Protein AF-A0A9E5UJN0-F1 (afdb_monomer_lite)

Structure (mmCIF, N/CA/C/O backbone):
data_AF-A0A9E5UJN0-F1
#
_entry.id   AF-A0A9E5UJN0-F1
#
loop_
_atom_site.group_PDB
_atom_site.id
_atom_site.type_symbol
_atom_site.label_atom_id
_atom_site.label_alt_id
_atom_site.label_comp_id
_atom_site.label_asym_id
_atom_site.label_entity_id
_atom_site.label_seq_id
_atom_site.pdbx_PDB_ins_code
_atom_site.Cartn_x
_atom_site.Cartn_y
_atom_site.Cartn_z
_atom_site.occupancy
_atom_site.B_iso_or_equiv
_atom_site.auth_seq_id
_atom_site.auth_comp_id
_atom_site.auth_asym_id
_atom_site.auth_atom_id
_atom_site.pdbx_PDB_model_num
ATOM 1 N N . MET A 1 1 ? -47.426 57.100 6.116 1.00 39.31 1 MET A N 1
ATOM 2 C CA . MET A 1 1 ? -45.948 57.155 6.081 1.00 39.31 1 MET A CA 1
ATOM 3 C C . MET A 1 1 ? -45.470 55.994 6.942 1.00 39.31 1 MET A C 1
ATOM 5 O O . MET A 1 1 ? -45.825 55.990 8.108 1.00 39.31 1 MET A O 1
ATOM 9 N N . ALA A 1 2 ? -45.177 54.838 6.329 1.00 43.25 2 ALA A N 1
ATOM 10 C CA . ALA A 1 2 ? -43.815 54.337 6.038 1.00 43.25 2 ALA A CA 1
ATOM 11 C C . ALA A 1 2 ? -43.021 54.153 7.354 1.00 43.25 2 ALA A C 1
ATOM 13 O O . ALA A 1 2 ? -42.910 55.109 8.101 1.00 43.25 2 ALA A O 1
ATOM 14 N N . GLU A 1 3 ? -42.532 52.982 7.765 1.00 42.25 3 GLU A N 1
ATOM 15 C CA . GLU A 1 3 ? -41.842 51.914 7.033 1.00 42.25 3 GLU A CA 1
ATOM 16 C C . GLU A 1 3 ? -42.042 50.555 7.748 1.00 42.25 3 GLU A C 1
ATOM 18 O O . GLU A 1 3 ? -41.995 50.486 8.974 1.00 42.25 3 GLU A O 1
ATOM 23 N N . GLN A 1 4 ? -42.235 49.458 7.003 1.00 45.53 4 GLN A N 1
ATOM 24 C CA . GLN A 1 4 ? -42.100 48.095 7.537 1.00 45.53 4 GLN A CA 1
ATOM 25 C C . GLN A 1 4 ? -40.711 47.557 7.179 1.00 45.53 4 GLN A C 1
ATOM 27 O O . GLN A 1 4 ? -40.374 47.378 6.010 1.00 45.53 4 GLN A O 1
ATOM 32 N N . MET A 1 5 ? -39.909 47.313 8.213 1.00 44.78 5 MET A N 1
ATOM 33 C CA . MET A 1 5 ? -38.551 46.785 8.140 1.00 44.78 5 MET A CA 1
ATOM 34 C C . MET A 1 5 ? -38.595 45.282 7.810 1.00 44.78 5 MET A C 1
ATOM 36 O O . MET A 1 5 ? -38.909 44.453 8.663 1.00 44.78 5 MET A O 1
ATOM 40 N N . ILE A 1 6 ? -38.310 44.915 6.558 1.00 47.06 6 ILE A N 1
ATOM 41 C CA . ILE A 1 6 ? -38.208 43.513 6.124 1.00 47.06 6 ILE A CA 1
ATOM 42 C C . ILE A 1 6 ? -36.861 42.951 6.597 1.00 47.06 6 ILE A C 1
ATOM 44 O O . ILE A 1 6 ? -35.816 43.222 6.007 1.00 47.06 6 ILE A O 1
ATOM 48 N N . ILE A 1 7 ? -36.884 42.133 7.649 1.00 45.53 7 ILE A N 1
ATOM 49 C CA . ILE A 1 7 ? -35.738 41.321 8.075 1.00 45.53 7 ILE A CA 1
ATOM 50 C C . ILE A 1 7 ? -35.594 40.158 7.085 1.00 45.53 7 ILE A C 1
ATOM 52 O O . ILE A 1 7 ? -36.372 39.205 7.099 1.00 45.53 7 ILE A O 1
ATOM 56 N N . ARG A 1 8 ? -34.594 40.228 6.201 1.00 47.62 8 ARG A N 1
ATOM 57 C CA . ARG A 1 8 ? -34.188 39.100 5.351 1.00 47.62 8 ARG A CA 1
ATOM 58 C C . ARG A 1 8 ? -33.277 38.171 6.151 1.00 47.62 8 ARG A C 1
ATOM 60 O O . ARG A 1 8 ? -32.081 38.420 6.266 1.00 47.62 8 ARG A O 1
ATOM 67 N N . ILE A 1 9 ? -33.838 37.093 6.693 1.00 49.38 9 ILE A N 1
ATOM 68 C CA . ILE A 1 9 ? -33.056 35.987 7.256 1.00 49.38 9 ILE A CA 1
ATOM 69 C C . ILE A 1 9 ? -32.464 35.195 6.083 1.00 49.38 9 ILE A C 1
ATOM 71 O O . ILE A 1 9 ? -33.159 34.421 5.427 1.00 49.38 9 ILE A O 1
ATOM 75 N N . PHE A 1 10 ? -31.179 35.402 5.799 1.00 49.22 10 PHE A N 1
ATOM 76 C CA . PHE A 1 10 ? -30.410 34.504 4.942 1.00 49.22 10 PHE A CA 1
ATOM 77 C C . PHE A 1 10 ? -30.091 33.233 5.738 1.00 49.22 10 PHE A C 1
ATOM 79 O O . PHE A 1 10 ? -29.197 33.225 6.581 1.00 49.22 10 PHE A O 1
ATOM 86 N N . PHE A 1 11 ? -30.817 32.148 5.470 1.00 49.88 11 PHE A N 1
ATOM 87 C CA . PHE A 1 11 ? -30.393 30.812 5.882 1.00 49.88 11 PHE A CA 1
ATOM 88 C C . PHE A 1 11 ? -29.188 30.399 5.028 1.00 49.88 11 PHE A C 1
ATOM 90 O O . PHE A 1 11 ? -29.333 29.869 3.928 1.00 49.88 11 PHE A O 1
ATOM 97 N N . LEU A 1 12 ? -27.981 30.661 5.532 1.00 47.50 12 LEU A N 1
ATOM 98 C CA . LEU A 1 12 ? -26.760 30.015 5.058 1.00 47.50 12 LEU A CA 1
ATOM 99 C C . LEU A 1 12 ? -26.844 28.531 5.433 1.00 47.50 12 LEU A C 1
ATOM 101 O O . LEU A 1 12 ? -26.499 28.128 6.542 1.00 47.50 12 LEU A O 1
ATOM 105 N N . PHE A 1 13 ? -27.343 27.718 4.504 1.00 47.69 13 PHE A N 1
ATOM 106 C CA . PHE A 1 13 ? -27.227 26.267 4.576 1.00 47.69 13 PHE A CA 1
ATOM 107 C C . PHE A 1 13 ? -25.749 25.914 4.370 1.00 47.69 13 PHE A C 1
ATOM 109 O O . PHE A 1 13 ? -25.268 25.764 3.248 1.00 47.69 13 PHE A O 1
ATOM 116 N N . LEU A 1 14 ? -24.999 25.840 5.469 1.00 50.44 14 LEU A N 1
ATOM 117 C CA . LEU A 1 14 ? -23.666 25.252 5.486 1.00 50.44 14 LEU A CA 1
ATOM 118 C C . LEU A 1 14 ? -23.849 23.749 5.256 1.00 50.44 14 LEU A C 1
ATOM 120 O O . LEU A 1 14 ? -24.075 22.978 6.187 1.00 50.44 14 LEU A O 1
ATOM 124 N N . ILE A 1 15 ? -23.810 23.332 3.990 1.00 54.50 15 ILE A N 1
ATOM 125 C CA . ILE A 1 15 ? -23.658 21.922 3.646 1.00 54.50 15 ILE A CA 1
ATOM 126 C C . ILE A 1 15 ? -22.258 21.545 4.128 1.00 54.50 15 ILE A C 1
ATOM 128 O O . ILE A 1 15 ? -21.261 21.821 3.463 1.00 54.50 15 ILE A O 1
ATOM 132 N N . ALA A 1 16 ? -22.174 20.957 5.321 1.00 48.66 16 ALA A N 1
ATOM 133 C CA . ALA A 1 16 ? -20.980 20.268 5.775 1.00 48.66 16 ALA A CA 1
ATOM 134 C C . ALA A 1 16 ? -20.797 19.048 4.866 1.00 48.66 16 ALA A C 1
ATOM 136 O O . ALA A 1 16 ? -21.302 17.959 5.138 1.00 48.66 16 ALA A O 1
ATOM 137 N N . VAL A 1 17 ? -20.133 19.247 3.728 1.00 49.09 17 VAL A N 1
ATOM 138 C CA . VAL A 1 17 ? -19.652 18.139 2.910 1.00 49.09 17 VAL A CA 1
ATOM 139 C C . VAL A 1 17 ? -18.717 17.347 3.814 1.00 49.09 17 VAL A C 1
ATOM 141 O O . VAL A 1 17 ? -17.776 17.913 4.368 1.00 49.09 17 VAL A O 1
ATOM 144 N N . ASN A 1 18 ? -19.026 16.068 4.036 1.00 47.12 18 ASN A N 1
ATOM 145 C CA . ASN A 1 18 ? -18.247 15.189 4.902 1.00 47.12 18 ASN A CA 1
ATOM 146 C C . ASN A 1 18 ? -16.801 15.127 4.388 1.00 47.12 18 ASN A C 1
ATOM 148 O O . ASN A 1 18 ? -16.480 14.338 3.501 1.00 47.12 18 ASN A O 1
ATOM 152 N N . SER A 1 19 ? -15.922 15.945 4.961 1.00 56.81 19 SER A N 1
ATOM 153 C CA . SER A 1 19 ? -14.514 16.116 4.578 1.00 56.81 19 SER A CA 1
ATOM 154 C C . SER A 1 19 ? -13.680 14.835 4.714 1.00 56.81 19 SER A C 1
ATOM 156 O O . SER A 1 19 ? -12.540 14.767 4.275 1.00 56.81 19 SER A O 1
ATOM 158 N N . THR A 1 20 ? -14.258 13.792 5.297 1.00 52.12 20 THR A N 1
ATOM 159 C CA . THR A 1 20 ? -13.606 12.534 5.656 1.00 52.12 20 THR A CA 1
ATOM 160 C C . THR A 1 20 ? -13.777 11.461 4.585 1.00 52.12 20 THR A C 1
ATOM 162 O O . THR A 1 20 ? -12.802 10.794 4.250 1.00 52.12 20 THR A O 1
ATOM 165 N N . TYR A 1 21 ? -14.974 11.352 3.991 1.00 56.16 21 TYR A N 1
ATOM 166 C CA . TYR A 1 21 ? -15.183 10.570 2.766 1.00 56.16 21 TYR A CA 1
ATOM 167 C C . TYR A 1 21 ? -14.310 11.119 1.638 1.00 56.16 21 TYR A C 1
ATOM 169 O O . TYR A 1 21 ? -13.696 10.336 0.918 1.00 56.16 21 TYR A O 1
ATOM 177 N N . ALA A 1 22 ? -14.199 12.451 1.565 1.00 59.53 22 ALA A N 1
ATOM 178 C CA . ALA A 1 22 ? -13.312 13.136 0.633 1.00 59.53 22 ALA A CA 1
ATOM 179 C C . ALA A 1 22 ? -11.839 12.725 0.834 1.00 59.53 22 ALA A C 1
ATOM 181 O O . ALA A 1 22 ? -11.181 12.350 -0.126 1.00 59.53 22 ALA A O 1
ATOM 182 N N . ALA A 1 23 ? -11.337 12.678 2.075 1.00 60.28 23 ALA A N 1
ATOM 183 C CA . ALA A 1 23 ? -9.941 12.315 2.342 1.00 60.28 23 ALA A CA 1
ATOM 184 C C . ALA A 1 23 ? -9.595 10.853 1.989 1.00 60.28 23 ALA A C 1
ATOM 186 O O . ALA A 1 23 ? -8.553 10.604 1.382 1.00 60.28 23 ALA A O 1
ATOM 187 N N . SER A 1 24 ? -10.461 9.879 2.316 1.00 69.50 24 SER A N 1
ATOM 188 C CA . SER A 1 24 ? -10.244 8.494 1.865 1.00 69.50 24 SER A CA 1
ATOM 189 C C . SER A 1 24 ? -10.325 8.381 0.343 1.00 69.50 24 SER A C 1
ATOM 191 O O . SER A 1 24 ? -9.489 7.709 -0.257 1.00 69.50 24 SER A O 1
ATOM 193 N N . SER A 1 25 ? -11.267 9.090 -0.292 1.00 78.62 25 SER A N 1
ATOM 194 C CA . SER A 1 25 ? -11.371 9.101 -1.754 1.00 78.62 25 SER A CA 1
ATOM 195 C C . SER A 1 25 ? -10.186 9.794 -2.432 1.00 78.62 25 SER A C 1
ATOM 197 O O . SER A 1 25 ? -9.779 9.374 -3.513 1.00 78.62 25 SER A O 1
ATOM 199 N N . ASP A 1 26 ? -9.592 10.808 -1.797 1.00 90.88 26 ASP A N 1
ATOM 200 C CA . ASP A 1 26 ? -8.399 11.494 -2.296 1.00 90.88 26 ASP A CA 1
ATOM 201 C C . ASP A 1 26 ? -7.192 10.556 -2.277 1.00 90.88 26 ASP A C 1
ATOM 203 O O . ASP A 1 26 ? -6.451 10.482 -3.260 1.00 90.88 26 ASP A O 1
ATOM 207 N N . PHE A 1 27 ? -7.008 9.804 -1.183 1.00 94.94 27 PHE A N 1
ATOM 208 C CA . PHE A 1 27 ? -5.964 8.786 -1.118 1.00 94.94 27 PHE A CA 1
ATOM 209 C C . PHE A 1 27 ? -6.160 7.718 -2.195 1.00 94.94 27 PHE A C 1
ATOM 211 O O . PHE A 1 27 ? -5.219 7.462 -2.945 1.00 94.94 27 PHE A O 1
ATOM 218 N N . ASP A 1 28 ? -7.354 7.133 -2.312 1.00 93.06 28 ASP A N 1
ATOM 219 C CA . ASP A 1 28 ? -7.609 6.078 -3.296 1.00 93.06 28 ASP A CA 1
ATOM 220 C C . ASP A 1 28 ? -7.412 6.597 -4.733 1.00 93.06 28 ASP A C 1
ATOM 222 O O . ASP A 1 28 ? -6.758 5.941 -5.542 1.00 93.06 28 ASP A O 1
ATOM 226 N N . SER A 1 29 ? -7.870 7.813 -5.046 1.00 94.56 29 SER A N 1
ATOM 227 C CA . SER A 1 29 ? -7.664 8.439 -6.361 1.00 94.56 29 SER A CA 1
ATOM 228 C C . SER A 1 29 ? -6.183 8.661 -6.683 1.00 94.56 29 SER A C 1
ATOM 230 O O . SER A 1 29 ? -5.703 8.274 -7.754 1.00 94.56 29 SER A O 1
ATOM 232 N N . LEU A 1 30 ? -5.424 9.248 -5.752 1.00 96.56 30 LEU A N 1
ATOM 233 C CA . LEU A 1 30 ? -3.991 9.492 -5.934 1.00 96.56 30 LEU A CA 1
ATOM 234 C C . LEU A 1 30 ? -3.201 8.184 -6.009 1.00 96.56 30 LEU A C 1
ATOM 236 O O . LEU A 1 30 ? -2.288 8.061 -6.826 1.00 96.56 30 LEU A O 1
ATOM 240 N N . TYR A 1 31 ? -3.573 7.192 -5.202 1.00 94.94 31 TYR A N 1
ATOM 241 C CA . TYR A 1 31 ? -2.947 5.881 -5.233 1.00 94.94 31 TYR A CA 1
ATOM 242 C C . TYR A 1 31 ? -3.231 5.157 -6.552 1.00 94.94 31 TYR A C 1
ATOM 244 O O . TYR A 1 31 ? -2.313 4.594 -7.139 1.00 94.94 31 TYR A O 1
ATOM 252 N N . GLY A 1 32 ? -4.450 5.249 -7.087 1.00 93.38 32 GLY A N 1
ATOM 253 C CA . GLY A 1 32 ? -4.775 4.720 -8.412 1.00 93.38 32 GLY A CA 1
ATOM 254 C C . GLY A 1 32 ? -3.959 5.370 -9.527 1.00 93.38 32 GLY A C 1
ATOM 255 O O . GLY A 1 32 ? -3.386 4.667 -10.356 1.00 93.38 32 GLY A O 1
ATOM 256 N N . GLN A 1 33 ? -3.805 6.698 -9.501 1.00 94.38 33 GLN A N 1
ATOM 257 C CA . GLN A 1 33 ? -2.922 7.404 -10.438 1.00 94.38 33 GLN A CA 1
ATOM 258 C C . GLN A 1 33 ? -1.467 6.939 -10.303 1.00 94.38 33 GLN A C 1
ATOM 260 O O . GLN A 1 33 ? -0.768 6.792 -11.306 1.00 94.38 33 GLN A O 1
ATOM 265 N N . LEU A 1 34 ? -1.003 6.694 -9.074 1.00 93.44 34 LEU A N 1
ATOM 266 C CA . LEU A 1 34 ? 0.356 6.236 -8.795 1.00 93.44 34 LEU A CA 1
ATOM 267 C C . LEU A 1 34 ? 0.589 4.847 -9.387 1.00 93.44 34 LEU A C 1
ATOM 269 O O . LEU A 1 34 ? 1.586 4.639 -10.076 1.00 93.44 34 LEU A O 1
ATOM 273 N N . LEU A 1 35 ? -0.348 3.923 -9.171 1.00 90.62 35 LEU A N 1
ATOM 274 C CA . LEU A 1 35 ? -0.313 2.595 -9.773 1.00 90.62 35 LEU A CA 1
ATOM 275 C C . LEU A 1 35 ? -0.294 2.707 -11.306 1.00 90.62 35 LEU A C 1
ATOM 277 O O . LEU A 1 35 ? 0.615 2.174 -11.937 1.00 90.62 35 LEU A O 1
ATOM 281 N N . ALA A 1 36 ? -1.212 3.469 -11.903 1.00 89.88 36 ALA A N 1
ATOM 282 C CA . ALA A 1 36 ? -1.280 3.646 -13.355 1.00 89.88 36 ALA A CA 1
ATOM 283 C C . ALA A 1 36 ? -0.004 4.263 -13.960 1.00 89.88 36 ALA A C 1
ATOM 285 O O . ALA A 1 36 ? 0.371 3.933 -15.081 1.00 89.88 36 ALA A O 1
ATOM 286 N N . THR A 1 37 ? 0.672 5.146 -13.221 1.00 92.00 37 THR A N 1
ATOM 287 C CA . THR A 1 37 ? 1.898 5.819 -13.679 1.00 92.00 37 THR A CA 1
ATOM 288 C C . THR A 1 37 ? 3.109 4.887 -13.700 1.00 92.00 37 THR A C 1
ATOM 290 O O . THR A 1 37 ? 3.921 4.952 -14.624 1.00 92.00 37 THR A O 1
ATOM 293 N N . TYR A 1 38 ? 3.263 4.054 -12.667 1.00 90.06 38 TYR A N 1
ATOM 294 C CA . TYR A 1 38 ? 4.513 3.325 -12.427 1.00 90.06 38 TYR A CA 1
ATOM 295 C C . TYR A 1 38 ? 4.442 1.827 -12.722 1.00 90.06 38 TYR A C 1
ATOM 297 O O . TYR A 1 38 ? 5.491 1.194 -12.845 1.00 90.06 38 TYR A O 1
ATOM 305 N N . TRP A 1 39 ? 3.252 1.242 -12.871 1.00 85.88 39 TRP A N 1
ATOM 306 C CA . TRP A 1 39 ? 3.150 -0.124 -13.377 1.00 85.88 39 TRP A CA 1
ATOM 307 C C . TRP A 1 39 ? 3.567 -0.192 -14.843 1.00 85.88 39 TRP A C 1
ATOM 309 O O . TRP A 1 39 ? 3.176 0.630 -15.674 1.00 85.88 39 TRP A O 1
ATOM 319 N N . ARG A 1 40 ? 4.365 -1.204 -15.170 1.00 83.00 40 ARG A N 1
ATOM 320 C CA . ARG A 1 40 ? 4.768 -1.514 -16.540 1.00 83.00 40 ARG A CA 1
ATOM 321 C C . ARG A 1 40 ? 3.984 -2.716 -17.073 1.00 83.00 40 ARG A C 1
ATOM 323 O O . ARG A 1 40 ? 3.439 -3.490 -16.280 1.00 83.00 40 ARG A O 1
ATOM 330 N N . PRO A 1 41 ? 3.924 -2.886 -18.408 1.00 79.00 41 PRO A N 1
ATOM 331 C CA . PRO A 1 41 ? 3.381 -4.095 -19.014 1.00 79.00 41 PRO A CA 1
ATOM 332 C C . PRO A 1 41 ? 4.032 -5.361 -18.451 1.00 79.00 41 PRO A C 1
ATOM 334 O O . PRO A 1 41 ? 5.159 -5.326 -17.953 1.00 79.00 41 PRO A O 1
ATOM 337 N N . THR A 1 42 ? 3.318 -6.480 -18.554 1.00 77.44 42 THR A N 1
ATOM 338 C CA . THR A 1 42 ? 3.822 -7.791 -18.145 1.00 77.44 42 THR A CA 1
ATOM 339 C C . THR A 1 42 ? 5.138 -8.107 -18.850 1.00 77.44 42 THR A C 1
ATOM 341 O O . THR A 1 42 ? 5.256 -7.970 -20.068 1.00 77.44 42 THR A O 1
ATOM 344 N N . VAL A 1 43 ? 6.112 -8.556 -18.069 1.00 79.69 43 VAL A N 1
ATOM 345 C CA . VAL A 1 43 ? 7.398 -9.070 -18.534 1.00 79.69 43 VAL A CA 1
ATOM 346 C C . VAL A 1 43 ? 7.539 -10.525 -18.100 1.00 79.69 43 VAL A C 1
ATOM 348 O O . VAL A 1 43 ? 6.909 -10.955 -17.135 1.00 79.69 43 VAL A O 1
ATOM 351 N N . ASN A 1 44 ? 8.370 -11.286 -18.806 1.00 80.88 44 ASN A N 1
ATOM 352 C CA . ASN A 1 44 ? 8.737 -12.634 -18.393 1.00 80.88 44 ASN A CA 1
ATOM 353 C C . ASN A 1 44 ? 10.061 -12.579 -17.615 1.00 80.88 44 ASN A C 1
ATOM 355 O O . ASN A 1 44 ? 11.066 -12.102 -18.142 1.00 80.88 44 ASN A O 1
ATOM 359 N N . ILE A 1 45 ? 10.049 -13.028 -16.358 1.00 71.06 45 ILE A N 1
ATOM 360 C CA . ILE A 1 45 ? 11.231 -13.125 -15.495 1.00 71.06 45 ILE A CA 1
ATOM 361 C C . ILE A 1 45 ? 11.326 -14.568 -15.006 1.00 71.06 45 ILE A C 1
ATOM 363 O O . ILE A 1 45 ? 10.507 -14.992 -14.196 1.00 71.06 45 ILE A O 1
ATOM 367 N N . ASN A 1 46 ? 12.339 -15.311 -15.462 1.00 79.00 46 ASN A N 1
ATOM 368 C CA . ASN A 1 46 ? 12.554 -16.719 -15.098 1.00 79.00 46 ASN A CA 1
ATOM 369 C C . ASN A 1 46 ? 11.294 -17.585 -15.309 1.00 79.00 46 ASN A C 1
ATOM 371 O O . ASN A 1 46 ? 10.849 -18.256 -14.381 1.00 79.00 46 ASN A O 1
ATOM 375 N N . ASP A 1 47 ? 10.687 -17.500 -16.498 1.00 77.88 47 ASP A N 1
ATOM 376 C CA . ASP A 1 47 ? 9.454 -18.207 -16.885 1.00 77.88 47 ASP A CA 1
ATOM 377 C C . ASP A 1 47 ? 8.185 -17.786 -16.121 1.00 77.88 47 ASP A C 1
ATOM 379 O O . ASP A 1 47 ? 7.104 -18.325 -16.354 1.00 77.88 47 ASP A O 1
ATOM 383 N N . ILE A 1 48 ? 8.276 -16.761 -15.270 1.00 66.81 48 ILE A N 1
ATOM 384 C CA . ILE A 1 48 ? 7.136 -16.159 -14.581 1.00 66.81 48 ILE A CA 1
ATOM 385 C C . ILE A 1 48 ? 6.729 -14.895 -15.337 1.00 66.81 48 ILE A C 1
ATOM 387 O O . ILE A 1 48 ? 7.484 -13.923 -15.411 1.00 66.81 48 ILE A O 1
ATOM 391 N N . ASN A 1 49 ? 5.513 -14.891 -15.880 1.00 71.62 49 ASN A N 1
ATOM 392 C CA . ASN A 1 49 ? 4.896 -13.668 -16.381 1.00 71.62 49 ASN A CA 1
ATOM 393 C C . ASN A 1 49 ? 4.462 -12.823 -15.181 1.00 71.62 49 ASN A C 1
ATOM 395 O O . ASN A 1 49 ? 3.599 -13.254 -14.420 1.00 71.62 49 ASN A O 1
ATOM 399 N N . THR A 1 50 ? 5.071 -11.649 -15.008 1.00 68.25 50 THR A N 1
ATOM 400 C CA . THR A 1 50 ? 4.748 -10.736 -13.908 1.00 68.25 50 THR A CA 1
ATOM 401 C C . THR A 1 50 ? 4.695 -9.280 -14.358 1.00 68.25 50 THR A C 1
ATOM 403 O O . THR A 1 50 ? 5.370 -8.871 -15.307 1.00 68.25 50 THR A O 1
ATOM 406 N N . THR A 1 51 ? 3.898 -8.462 -13.678 1.00 67.94 51 THR A N 1
ATOM 407 C CA . THR A 1 51 ? 3.996 -7.001 -13.797 1.00 67.94 51 THR A CA 1
ATOM 408 C C . THR A 1 51 ? 5.164 -6.467 -12.975 1.00 67.94 51 THR A C 1
ATOM 410 O O . THR A 1 51 ? 5.335 -6.836 -11.815 1.00 67.94 51 THR A O 1
ATOM 413 N N . VAL A 1 52 ? 5.938 -5.541 -13.544 1.00 76.38 52 VAL A N 1
ATOM 414 C CA . VAL A 1 52 ? 7.009 -4.848 -12.815 1.00 76.38 52 VAL A CA 1
ATOM 415 C C . VAL A 1 52 ? 6.613 -3.415 -12.502 1.00 76.38 52 VAL A C 1
ATOM 417 O O . VAL A 1 52 ? 5.999 -2.720 -13.313 1.00 76.38 52 VAL A O 1
ATOM 420 N N . PHE A 1 53 ? 6.969 -2.980 -11.301 1.00 80.44 53 PHE A N 1
ATOM 421 C CA . PHE A 1 53 ? 6.750 -1.621 -10.837 1.00 80.44 53 PHE A CA 1
ATOM 422 C C . PHE A 1 53 ? 8.037 -0.810 -11.026 1.00 80.44 53 PHE A C 1
ATOM 424 O O . PHE A 1 53 ? 9.112 -1.239 -10.602 1.00 80.44 53 PHE A O 1
ATOM 431 N N . ASP A 1 54 ? 7.949 0.356 -11.664 1.00 87.31 54 ASP A N 1
ATOM 432 C CA . ASP A 1 54 ? 9.110 1.188 -11.988 1.00 87.31 54 ASP A CA 1
ATOM 433 C C . ASP A 1 54 ? 9.587 2.013 -10.783 1.00 87.31 54 ASP A C 1
ATOM 435 O O . ASP A 1 54 ? 9.406 3.232 -10.688 1.00 87.31 54 ASP A O 1
ATOM 439 N N . TYR A 1 55 ? 10.214 1.320 -9.832 1.00 86.94 55 TYR A N 1
ATOM 440 C CA . TYR A 1 55 ? 10.790 1.936 -8.639 1.00 86.94 55 TYR A CA 1
ATOM 441 C C . TYR A 1 55 ? 11.907 2.935 -8.965 1.00 86.94 55 TYR A C 1
ATOM 443 O O . TYR A 1 55 ? 12.088 3.892 -8.213 1.00 86.94 55 TYR A O 1
ATOM 451 N N . ALA A 1 56 ? 12.627 2.753 -10.078 1.00 89.38 56 ALA A N 1
ATOM 452 C CA . ALA A 1 56 ? 13.690 3.661 -10.500 1.00 89.38 56 ALA A CA 1
ATOM 453 C C . ALA A 1 56 ? 13.124 5.035 -10.873 1.00 89.38 56 ALA A C 1
ATOM 455 O O . ALA A 1 56 ? 13.548 6.056 -10.322 1.00 89.38 56 ALA A O 1
ATOM 456 N N . GLN A 1 57 ? 12.129 5.058 -11.766 1.00 92.19 57 GLN A N 1
ATOM 457 C CA . GLN A 1 57 ? 11.465 6.290 -12.173 1.00 92.19 57 GLN A CA 1
ATOM 458 C C . GLN A 1 57 ? 10.735 6.928 -10.991 1.00 92.19 57 GLN A C 1
ATOM 460 O O . GLN A 1 57 ? 10.883 8.125 -10.751 1.00 92.19 57 GLN A O 1
ATOM 465 N N . MET A 1 58 ? 10.023 6.134 -10.188 1.00 92.19 58 MET A N 1
ATOM 466 C CA . MET A 1 58 ? 9.332 6.656 -9.012 1.00 92.19 58 MET A CA 1
ATOM 467 C C . MET A 1 58 ? 10.300 7.266 -7.991 1.00 92.19 58 MET A C 1
ATOM 469 O O . MET A 1 58 ? 10.002 8.319 -7.427 1.00 92.19 58 MET A O 1
ATOM 473 N N . LYS A 1 59 ? 11.470 6.656 -7.752 1.00 92.94 59 LYS A N 1
ATOM 474 C CA . LYS A 1 59 ? 12.481 7.216 -6.842 1.00 92.94 59 LYS A CA 1
ATOM 475 C C . LYS A 1 59 ? 13.038 8.542 -7.357 1.00 92.94 59 LYS A C 1
ATOM 477 O O . LYS A 1 59 ? 13.299 9.424 -6.537 1.00 92.94 59 LYS A O 1
ATOM 482 N N . LYS A 1 60 ? 13.217 8.683 -8.674 1.00 94.50 60 LYS A N 1
ATOM 483 C CA . LYS A 1 60 ? 13.630 9.942 -9.310 1.00 94.50 60 LYS A CA 1
ATOM 484 C C . LYS A 1 60 ? 12.557 11.021 -9.145 1.00 94.50 60 LYS A C 1
ATOM 486 O O . LYS A 1 60 ? 12.866 12.136 -8.741 1.00 94.50 60 LYS A O 1
ATOM 491 N N . ASP A 1 61 ? 11.296 10.680 -9.394 1.00 95.50 61 ASP A N 1
ATOM 492 C CA . ASP A 1 61 ? 10.184 11.626 -9.263 1.00 95.50 61 ASP A CA 1
ATOM 493 C C . ASP A 1 61 ? 9.958 12.048 -7.807 1.00 95.50 61 ASP A C 1
ATOM 495 O O . ASP A 1 61 ? 9.620 13.201 -7.542 1.00 95.50 61 ASP A O 1
ATOM 499 N N . ALA A 1 62 ? 10.176 11.138 -6.851 1.00 92.88 62 ALA A N 1
ATOM 500 C CA . ALA A 1 62 ? 9.966 11.365 -5.421 1.00 92.88 62 ALA A CA 1
ATOM 501 C C . ALA A 1 62 ? 10.835 12.487 -4.815 1.00 92.88 62 ALA A C 1
ATOM 503 O O . ALA A 1 62 ? 10.521 12.948 -3.711 1.00 92.88 62 ALA A O 1
ATOM 504 N N . ASP A 1 63 ? 11.887 12.929 -5.513 1.00 90.81 63 ASP A N 1
ATOM 505 C CA . ASP A 1 63 ? 12.723 14.067 -5.110 1.00 90.81 63 ASP A CA 1
ATOM 506 C C . ASP A 1 63 ? 11.991 15.412 -5.299 1.00 90.81 63 ASP A C 1
ATOM 508 O O . ASP A 1 63 ? 12.294 16.393 -4.618 1.00 90.81 63 ASP A O 1
ATOM 512 N N . ASN A 1 64 ? 10.956 15.457 -6.147 1.00 94.56 64 ASN A N 1
ATOM 513 C CA . ASN A 1 64 ? 10.049 16.597 -6.247 1.00 94.56 64 ASN A CA 1
ATOM 514 C C . ASN A 1 64 ? 9.016 16.571 -5.101 1.00 94.56 64 ASN A C 1
ATOM 516 O O . ASN A 1 64 ? 8.293 15.587 -4.905 1.00 94.56 64 ASN A O 1
ATOM 520 N N . SER A 1 65 ? 8.894 17.681 -4.365 1.00 92.19 65 SER A N 1
ATOM 521 C CA . SER A 1 65 ? 7.946 17.827 -3.248 1.00 92.19 65 SER A CA 1
ATOM 522 C C . SER A 1 65 ? 6.476 17.730 -3.669 1.00 92.19 65 SER A C 1
ATOM 524 O O . SER A 1 65 ? 5.640 17.329 -2.864 1.00 92.19 65 SER A O 1
ATOM 526 N N . GLN A 1 66 ? 6.169 18.041 -4.931 1.00 93.94 66 GLN A N 1
ATOM 527 C CA . GLN A 1 66 ? 4.836 17.954 -5.533 1.00 93.94 66 GLN A CA 1
ATOM 528 C C . GLN A 1 66 ? 4.610 16.648 -6.306 1.00 93.94 66 GLN A C 1
ATOM 530 O O . GLN A 1 66 ? 3.592 16.496 -6.985 1.00 93.94 66 GLN A O 1
ATOM 535 N N . SER A 1 67 ? 5.547 15.699 -6.221 1.00 96.75 67 SER A N 1
ATOM 536 C CA . SER A 1 67 ? 5.412 14.404 -6.883 1.00 96.75 67 SER A CA 1
ATOM 537 C C . SER A 1 67 ? 4.156 13.663 -6.438 1.00 96.75 67 SER A C 1
ATOM 539 O O . SER A 1 67 ? 3.664 13.809 -5.313 1.00 96.75 67 SER A O 1
ATOM 541 N N . LEU A 1 68 ? 3.661 12.806 -7.328 1.00 95.94 68 LEU A N 1
ATOM 542 C CA . LEU A 1 68 ? 2.503 11.965 -7.060 1.00 95.94 68 LEU A CA 1
ATOM 543 C C . LEU A 1 68 ? 2.706 11.101 -5.808 1.00 95.94 68 LEU A C 1
ATOM 545 O O . LEU A 1 68 ? 1.792 10.970 -4.998 1.00 95.94 68 LEU A O 1
ATOM 549 N N . PHE A 1 69 ? 3.926 10.607 -5.577 1.00 95.94 69 PHE A N 1
ATOM 550 C CA . PHE A 1 69 ? 4.282 9.895 -4.350 1.00 95.94 69 PHE A CA 1
ATOM 551 C C . PHE A 1 69 ? 4.084 10.739 -3.085 1.00 95.94 69 PHE A C 1
ATOM 553 O O . PHE A 1 69 ? 3.434 10.282 -2.145 1.00 95.94 69 PHE A O 1
ATOM 560 N N . LYS A 1 70 ? 4.622 11.967 -3.043 1.00 96.38 70 LYS A N 1
ATOM 561 C CA . LYS A 1 70 ? 4.520 12.845 -1.864 1.00 96.38 70 LYS A CA 1
ATOM 562 C C . LYS A 1 70 ? 3.079 13.279 -1.604 1.00 96.38 70 LYS A C 1
ATOM 564 O O . LYS A 1 70 ? 2.652 13.285 -0.452 1.00 96.38 70 LYS A O 1
ATOM 569 N N . ARG A 1 71 ? 2.315 13.560 -2.662 1.00 97.38 71 ARG A N 1
ATOM 570 C CA . ARG A 1 71 ? 0.879 13.871 -2.570 1.00 97.38 71 ARG A CA 1
ATOM 571 C C . ARG A 1 71 ? 0.075 12.682 -2.040 1.00 97.38 71 ARG A C 1
ATOM 573 O O . ARG A 1 71 ? -0.699 12.854 -1.106 1.00 9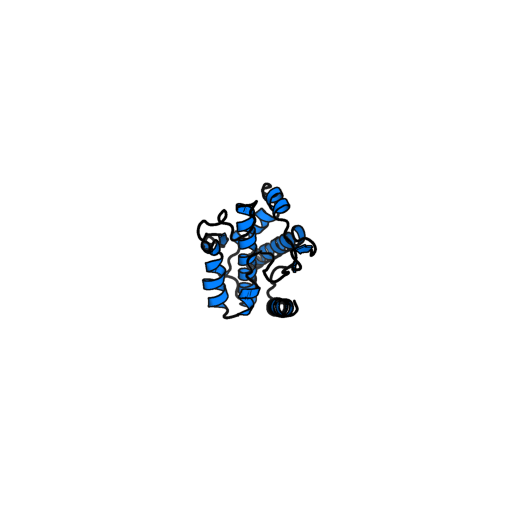7.38 71 ARG A O 1
ATOM 580 N N . THR A 1 72 ? 0.320 11.478 -2.562 1.00 97.19 72 THR A N 1
ATOM 581 C CA . THR A 1 72 ? -0.327 10.239 -2.084 1.00 97.19 72 THR A CA 1
ATOM 582 C C . THR A 1 72 ? 0.010 9.968 -0.615 1.00 97.19 72 THR A C 1
ATOM 584 O O . THR A 1 72 ? -0.878 9.658 0.175 1.00 97.19 72 THR A O 1
ATOM 587 N N . LEU A 1 73 ? 1.280 10.150 -0.224 1.00 96.50 73 LEU A N 1
ATOM 588 C CA . LEU A 1 73 ? 1.723 10.016 1.167 1.00 96.50 73 LEU A CA 1
ATOM 589 C C . LEU A 1 73 ? 1.022 11.016 2.093 1.00 96.50 73 LEU A C 1
ATOM 591 O O . LEU A 1 73 ? 0.592 10.648 3.181 1.00 96.50 73 LEU A O 1
ATOM 595 N N . SER A 1 74 ? 0.875 12.265 1.658 1.00 95.81 74 SER A N 1
ATOM 596 C CA . SER A 1 74 ? 0.165 13.275 2.439 1.00 95.81 74 SER A CA 1
ATOM 597 C C . SER A 1 74 ? -1.320 12.932 2.610 1.00 95.81 74 SER A C 1
ATOM 599 O O . SER A 1 74 ? -1.852 13.071 3.710 1.00 95.81 74 SER A O 1
ATOM 601 N N . ALA A 1 75 ? -1.979 12.428 1.560 1.00 96.44 75 ALA A N 1
ATOM 602 C CA . ALA A 1 75 ? -3.392 12.050 1.607 1.00 96.44 75 ALA A CA 1
ATOM 603 C C . ALA A 1 75 ? -3.662 10.897 2.592 1.00 96.44 75 ALA A C 1
ATOM 605 O O . ALA A 1 75 ? -4.559 10.986 3.435 1.00 96.44 75 ALA A O 1
ATOM 606 N N . ILE A 1 76 ? -2.846 9.836 2.562 1.00 96.19 76 ILE A N 1
ATOM 607 C CA . ILE A 1 76 ? -3.006 8.718 3.504 1.00 96.19 76 ILE A CA 1
ATOM 608 C C . ILE A 1 76 ? -2.669 9.109 4.949 1.00 96.19 76 ILE A C 1
ATOM 610 O O . ILE A 1 76 ? -3.341 8.660 5.875 1.00 96.19 76 ILE A O 1
ATOM 614 N N . GLU A 1 77 ? -1.680 9.985 5.164 1.00 95.38 77 GLU A N 1
ATOM 615 C CA . GLU A 1 77 ? -1.326 10.486 6.500 1.00 95.38 77 GLU A CA 1
ATOM 616 C C . GLU A 1 77 ? -2.479 11.261 7.158 1.00 95.38 77 GLU A C 1
ATOM 618 O O . GLU A 1 77 ? -2.654 11.183 8.380 1.00 95.38 77 GLU A O 1
ATOM 623 N N . GLN A 1 78 ? -3.278 11.961 6.348 1.00 93.50 78 GLN A N 1
ATOM 624 C CA . GLN A 1 78 ? -4.434 12.756 6.772 1.00 93.50 78 GLN A CA 1
ATOM 625 C C . GLN A 1 78 ? -5.738 11.950 6.870 1.00 93.50 78 GLN A C 1
ATOM 627 O O . GLN A 1 78 ? -6.709 12.425 7.459 1.00 93.50 78 GLN A O 1
ATOM 632 N N . THR A 1 79 ? -5.780 10.725 6.340 1.00 92.44 79 THR A N 1
ATOM 633 C CA . THR A 1 79 ? -6.986 9.891 6.389 1.00 92.44 79 THR A CA 1
ATOM 634 C C . THR A 1 79 ? -7.210 9.326 7.796 1.00 92.44 79 THR A C 1
ATOM 636 O O . THR A 1 79 ? -6.298 8.759 8.401 1.00 92.44 79 THR A O 1
ATOM 639 N N . ASN A 1 80 ? -8.439 9.437 8.317 1.00 92.25 80 ASN A N 1
ATOM 640 C CA . ASN A 1 80 ? -8.836 8.870 9.609 1.00 92.25 80 ASN A CA 1
ATOM 641 C C . ASN A 1 80 ? -9.703 7.602 9.432 1.00 92.25 80 ASN A C 1
ATOM 643 O O . ASN A 1 80 ? -10.928 7.700 9.305 1.00 92.25 80 ASN A O 1
ATOM 647 N N . PRO A 1 81 ? -9.109 6.394 9.478 1.00 90.81 81 PRO A N 1
ATOM 648 C CA . PRO A 1 81 ? -9.835 5.146 9.233 1.00 90.81 81 PRO A CA 1
ATOM 649 C C . PRO A 1 81 ? -10.903 4.817 10.282 1.00 90.81 81 PRO A C 1
ATOM 651 O O . PRO A 1 81 ? -11.811 4.031 10.007 1.00 90.81 81 PRO A O 1
ATOM 654 N N . SER A 1 82 ? -10.839 5.406 11.480 1.00 89.75 82 SER A N 1
ATOM 655 C CA . SER A 1 82 ? -11.846 5.189 12.528 1.00 89.75 82 SER A CA 1
ATOM 656 C C . SER A 1 82 ? -13.212 5.772 12.157 1.00 89.75 82 SER A C 1
ATOM 658 O O . SER A 1 82 ? -14.226 5.332 12.692 1.00 89.75 82 SER A O 1
ATOM 660 N N . GLN A 1 83 ? -13.250 6.732 11.229 1.00 90.12 83 GLN A N 1
ATOM 661 C CA . GLN A 1 83 ? -14.484 7.362 10.752 1.00 90.12 83 GLN A CA 1
ATOM 662 C C . GLN A 1 83 ? -15.161 6.582 9.615 1.00 90.12 83 GLN A C 1
ATOM 664 O O . GLN A 1 83 ? -16.325 6.847 9.309 1.00 90.12 83 GLN A O 1
ATOM 669 N N . LEU A 1 84 ? -14.477 5.597 9.019 1.00 90.44 84 LEU A N 1
ATOM 670 C CA . LEU A 1 84 ? -15.066 4.701 8.025 1.00 90.44 84 LEU A CA 1
ATOM 671 C C . LEU A 1 84 ? -16.075 3.776 8.722 1.00 90.44 84 LEU A C 1
ATOM 673 O O . LEU A 1 84 ? -15.708 2.946 9.563 1.00 90.44 84 LEU A O 1
ATOM 677 N N . LYS A 1 85 ? -17.360 3.957 8.401 1.00 90.12 85 LYS A N 1
ATOM 678 C CA . LYS A 1 85 ? -18.466 3.181 8.987 1.00 90.12 85 LYS A CA 1
ATOM 679 C C . LYS A 1 85 ? -18.688 1.859 8.263 1.00 90.12 85 LYS A C 1
ATOM 681 O O . LYS A 1 85 ? -18.942 0.851 8.913 1.00 90.12 85 LYS A O 1
ATOM 686 N N . ASP A 1 86 ? -18.571 1.874 6.940 1.00 93.44 86 ASP A N 1
ATOM 687 C CA . ASP A 1 86 ? -18.696 0.678 6.119 1.00 93.44 86 ASP A CA 1
ATOM 688 C C . ASP A 1 86 ? -17.478 -0.245 6.323 1.00 93.44 86 ASP A C 1
ATOM 690 O O . ASP A 1 86 ? -16.323 0.200 6.317 1.00 93.44 86 ASP A O 1
ATOM 694 N N . LEU A 1 87 ? -17.737 -1.536 6.555 1.00 94.38 87 LEU A N 1
ATOM 695 C CA . LEU A 1 87 ? -16.686 -2.521 6.815 1.00 94.38 87 LEU A CA 1
ATOM 696 C C . LEU A 1 87 ? -15.837 -2.805 5.573 1.00 94.38 87 LEU A C 1
ATOM 698 O O . LEU A 1 87 ? -14.624 -2.967 5.711 1.00 94.38 87 LEU A O 1
ATOM 702 N N . ASN A 1 88 ? -16.437 -2.825 4.381 1.00 95.25 88 ASN A N 1
ATOM 703 C CA . ASN A 1 88 ? -15.696 -2.969 3.133 1.00 95.25 88 ASN A CA 1
ATOM 704 C C . ASN A 1 88 ? -14.853 -1.726 2.866 1.00 95.25 88 ASN A C 1
ATOM 706 O O . ASN A 1 88 ? -13.688 -1.879 2.523 1.00 95.25 88 ASN A O 1
ATOM 710 N N . ALA A 1 89 ? -15.368 -0.521 3.117 1.00 95.06 89 ALA A N 1
ATOM 711 C CA . ALA A 1 89 ? -14.586 0.708 2.977 1.00 95.06 89 ALA A CA 1
ATOM 712 C C . ALA A 1 89 ? -13.369 0.697 3.908 1.00 95.06 89 ALA A C 1
ATOM 714 O O . ALA A 1 89 ? -12.243 0.965 3.491 1.00 95.06 89 ALA A O 1
ATOM 715 N N . LYS A 1 90 ? -13.567 0.306 5.173 1.00 95.94 90 LYS A N 1
ATOM 716 C CA . LYS A 1 90 ? -12.472 0.180 6.143 1.00 95.94 90 LYS A CA 1
ATOM 717 C C . LYS A 1 90 ? -11.446 -0.863 5.710 1.00 95.94 90 LYS A C 1
ATOM 719 O O . LYS A 1 90 ? -10.246 -0.629 5.821 1.00 95.94 90 LYS A O 1
ATOM 724 N N . LYS A 1 91 ? -11.902 -2.015 5.224 1.00 96.38 91 LYS A N 1
ATOM 725 C CA . LYS A 1 91 ? -11.026 -3.093 4.764 1.00 96.38 91 LYS A CA 1
ATOM 726 C C . LYS A 1 91 ? -10.250 -2.709 3.507 1.00 96.38 91 LYS A C 1
ATOM 728 O O . LYS A 1 91 ? -9.040 -2.907 3.481 1.00 96.38 91 LYS A O 1
ATOM 733 N N . ALA A 1 92 ? -10.921 -2.132 2.513 1.00 95.50 92 ALA A N 1
ATOM 734 C CA . ALA A 1 92 ? -10.317 -1.626 1.286 1.00 95.50 92 ALA A CA 1
ATOM 735 C C . ALA A 1 92 ? -9.234 -0.587 1.601 1.00 95.50 92 ALA A C 1
ATOM 737 O O . ALA A 1 92 ? -8.093 -0.752 1.171 1.00 95.50 92 ALA A O 1
ATOM 738 N N . PHE A 1 93 ? -9.544 0.388 2.465 1.00 96.56 93 PHE A N 1
ATOM 739 C CA . PHE A 1 93 ? -8.569 1.370 2.936 1.00 96.56 93 PHE A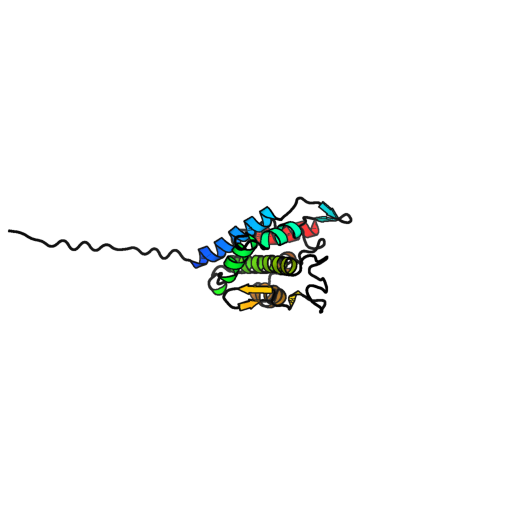 CA 1
ATOM 740 C C . PHE A 1 93 ? -7.320 0.705 3.529 1.00 96.56 93 PHE A C 1
ATOM 742 O O . PHE A 1 93 ? -6.203 1.040 3.146 1.00 96.56 93 PHE A O 1
ATOM 749 N N . TRP A 1 94 ? -7.477 -0.254 4.448 1.00 96.44 94 TRP A N 1
ATOM 750 C CA . TRP A 1 94 ? -6.326 -0.894 5.093 1.00 96.44 94 TRP A CA 1
ATOM 751 C C . TRP A 1 94 ? -5.512 -1.784 4.147 1.00 96.44 94 TRP A C 1
ATOM 753 O O . TRP A 1 94 ? -4.291 -1.855 4.294 1.00 96.44 94 TRP A O 1
ATOM 763 N N . LEU A 1 95 ? -6.151 -2.420 3.162 1.00 94.62 95 LEU A N 1
ATOM 764 C CA . LEU A 1 95 ? -5.453 -3.146 2.099 1.00 94.62 95 LEU A CA 1
ATOM 765 C C . LEU A 1 95 ? -4.634 -2.187 1.220 1.00 94.62 95 LEU A C 1
ATOM 767 O O . LEU A 1 95 ? -3.445 -2.420 0.997 1.00 94.62 95 LEU A O 1
ATOM 771 N N . ASN A 1 96 ? -5.232 -1.074 0.788 1.00 94.81 96 ASN A N 1
ATOM 772 C CA . ASN A 1 96 ? -4.546 -0.033 0.016 1.00 94.81 96 ASN A CA 1
ATOM 773 C C . ASN A 1 96 ? -3.389 0.579 0.818 1.00 94.81 96 ASN A C 1
ATOM 775 O O . ASN A 1 96 ? -2.280 0.730 0.305 1.00 94.81 96 ASN A O 1
ATOM 779 N N . ALA A 1 97 ? -3.609 0.857 2.105 1.00 95.19 97 ALA A N 1
ATOM 780 C CA . ALA A 1 97 ? -2.599 1.394 3.006 1.00 95.19 97 ALA A CA 1
ATOM 781 C C . ALA A 1 97 ? -1.412 0.444 3.197 1.00 95.19 97 ALA A C 1
ATOM 783 O O . ALA A 1 97 ? -0.267 0.898 3.192 1.00 95.19 97 ALA A O 1
ATOM 784 N N . TYR A 1 98 ? -1.660 -0.865 3.333 1.00 93.19 98 TYR A N 1
ATOM 785 C CA . TYR A 1 98 ? -0.594 -1.866 3.383 1.00 93.19 98 TYR A CA 1
ATOM 786 C C . TYR A 1 98 ? 0.252 -1.827 2.107 1.00 93.19 98 TYR A C 1
ATOM 788 O O . TYR A 1 98 ? 1.474 -1.685 2.175 1.00 93.19 98 TYR A O 1
ATOM 796 N N . ASN A 1 99 ? -0.395 -1.921 0.943 1.00 90.69 99 ASN A N 1
ATOM 797 C CA . ASN A 1 99 ? 0.298 -2.021 -0.340 1.00 90.69 99 ASN A CA 1
ATOM 798 C C . ASN A 1 99 ? 1.075 -0.736 -0.670 1.00 90.69 99 ASN A C 1
ATOM 800 O O . ASN A 1 99 ? 2.235 -0.795 -1.086 1.00 90.69 99 ASN A O 1
ATOM 804 N N . PHE A 1 100 ? 0.507 0.437 -0.382 1.00 92.75 100 PHE A N 1
ATOM 805 C CA . PHE A 1 100 ? 1.226 1.703 -0.508 1.00 92.75 100 PHE A CA 1
ATOM 806 C C . PHE A 1 100 ? 2.401 1.812 0.481 1.00 92.75 100 PHE A C 1
ATOM 808 O O . PHE A 1 100 ? 3.490 2.256 0.109 1.00 92.75 100 PHE A O 1
ATOM 815 N N . ALA A 1 101 ? 2.237 1.365 1.731 1.00 91.81 101 ALA A N 1
ATOM 816 C CA . ALA A 1 101 ? 3.324 1.345 2.710 1.00 91.81 101 ALA A CA 1
ATOM 817 C C . ALA A 1 101 ? 4.476 0.413 2.286 1.00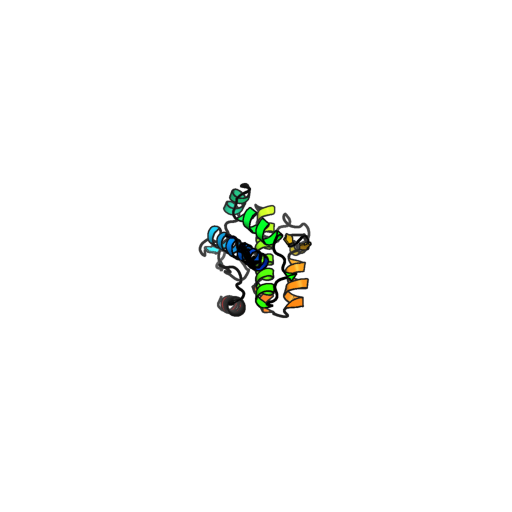 91.81 101 ALA A C 1
ATOM 819 O O . ALA A 1 101 ? 5.641 0.733 2.532 1.00 91.81 101 ALA A O 1
ATOM 820 N N . ALA A 1 102 ? 4.177 -0.703 1.614 1.00 87.38 102 ALA A N 1
ATOM 821 C CA . ALA A 1 102 ? 5.185 -1.594 1.048 1.00 87.38 102 ALA A CA 1
ATOM 822 C C . ALA A 1 102 ? 5.984 -0.900 -0.069 1.00 87.38 102 ALA A C 1
ATOM 824 O O . ALA A 1 102 ? 7.215 -0.895 -0.023 1.00 87.38 102 ALA A O 1
ATOM 825 N N . ILE A 1 103 ? 5.305 -0.216 -1.000 1.00 87.81 103 ILE A N 1
ATOM 826 C CA . ILE A 1 103 ? 5.950 0.614 -2.036 1.00 87.81 103 ILE A CA 1
ATOM 827 C C . ILE A 1 103 ? 6.846 1.680 -1.395 1.00 87.81 103 ILE A C 1
ATOM 829 O O . ILE A 1 103 ? 8.011 1.820 -1.766 1.00 87.81 103 ILE A O 1
ATOM 833 N N . ARG A 1 104 ? 6.342 2.396 -0.383 1.00 89.69 104 ARG A N 1
ATOM 834 C CA . ARG A 1 104 ? 7.106 3.410 0.359 1.00 89.69 104 ARG A CA 1
ATOM 835 C C . ARG A 1 104 ? 8.376 2.837 0.986 1.00 89.69 104 ARG A C 1
ATOM 837 O O . ARG A 1 104 ? 9.408 3.505 0.963 1.00 89.69 104 ARG A O 1
ATOM 844 N N . LEU A 1 105 ? 8.323 1.632 1.558 1.00 86.12 105 LEU A N 1
ATOM 845 C CA . LEU A 1 105 ? 9.514 0.984 2.115 1.00 86.12 105 LEU A CA 1
ATOM 846 C C . LEU A 1 105 ? 10.574 0.728 1.043 1.00 86.12 105 LEU A C 1
ATOM 848 O O . LEU A 1 105 ? 11.740 1.018 1.303 1.00 86.12 105 LEU A O 1
ATOM 852 N N . VAL A 1 106 ? 10.178 0.243 -0.137 1.00 84.25 106 VAL A N 1
ATOM 853 C CA . VAL A 1 106 ? 11.102 0.027 -1.260 1.00 84.25 106 VAL A CA 1
ATOM 854 C C . VAL A 1 106 ? 11.698 1.355 -1.724 1.00 84.25 106 VAL A C 1
ATOM 856 O O . VAL A 1 106 ? 12.917 1.485 -1.762 1.00 84.25 106 VAL A O 1
ATOM 859 N N . ILE A 1 107 ? 10.869 2.374 -1.976 1.00 87.25 107 ILE A N 1
ATOM 860 C CA . ILE A 1 107 ? 11.327 3.698 -2.433 1.00 87.25 107 ILE A CA 1
ATOM 861 C C . ILE A 1 107 ? 12.311 4.341 -1.454 1.00 87.25 107 ILE A C 1
ATOM 863 O O . ILE A 1 107 ? 13.317 4.903 -1.877 1.00 87.25 107 ILE A O 1
ATOM 867 N N . ASN A 1 108 ? 12.070 4.231 -0.147 1.00 87.19 108 ASN A N 1
ATOM 868 C CA . ASN A 1 108 ? 12.943 4.834 0.864 1.00 87.19 108 ASN A CA 1
ATOM 869 C C . ASN A 1 108 ? 14.334 4.190 0.958 1.00 87.19 108 ASN A C 1
ATOM 871 O O . ASN A 1 108 ? 15.223 4.795 1.551 1.00 87.19 108 ASN A O 1
ATOM 875 N N . HIS A 1 109 ? 14.516 2.979 0.431 1.00 85.19 109 HIS A N 1
ATOM 876 C CA . HIS A 1 109 ? 15.800 2.275 0.471 1.00 85.19 109 HIS A CA 1
ATOM 877 C C . HIS A 1 109 ? 16.349 1.990 -0.932 1.00 85.19 109 HIS A C 1
ATOM 879 O O . HIS A 1 109 ? 17.404 1.382 -1.042 1.00 85.19 109 HIS A O 1
ATOM 885 N N . TYR A 1 110 ? 15.661 2.420 -1.993 1.00 83.94 110 TYR A N 1
ATOM 886 C CA . TYR A 1 110 ? 16.056 2.161 -3.374 1.00 83.94 110 TYR A CA 1
ATOM 887 C C . TYR A 1 110 ? 17.461 2.730 -3.683 1.00 83.94 110 TYR A C 1
ATOM 889 O O . TYR A 1 110 ? 17.729 3.872 -3.297 1.00 83.94 110 TYR A O 1
ATOM 897 N N . PRO A 1 111 ? 18.334 2.009 -4.420 1.00 86.75 111 PRO A N 1
ATOM 898 C CA . PRO A 1 111 ? 18.105 0.705 -5.051 1.00 86.75 111 PRO A CA 1
ATOM 899 C C . PRO A 1 111 ? 18.204 -0.479 -4.075 1.00 86.75 111 PRO A C 1
ATOM 901 O O . PRO A 1 111 ? 19.107 -0.552 -3.245 1.00 86.75 111 PRO A O 1
ATOM 904 N N . VAL A 1 112 ? 17.281 -1.435 -4.211 1.00 78.19 112 VAL A N 1
ATOM 905 C CA . VAL A 1 112 ? 17.275 -2.711 -3.476 1.00 78.19 112 VAL A CA 1
ATOM 906 C C . VAL A 1 112 ? 16.783 -3.838 -4.368 1.00 78.19 112 VAL A C 1
ATOM 908 O O . VAL A 1 112 ? 15.835 -3.662 -5.127 1.00 78.19 112 VAL A O 1
ATOM 911 N N . ASP A 1 113 ? 17.361 -5.022 -4.193 1.00 67.56 113 ASP A N 1
ATOM 912 C CA . ASP A 1 113 ? 16.996 -6.202 -4.988 1.00 67.56 113 ASP A CA 1
ATOM 913 C C . ASP A 1 113 ? 15.681 -6.851 -4.522 1.00 67.56 113 ASP A C 1
ATOM 915 O O . ASP A 1 113 ? 15.075 -7.655 -5.225 1.00 67.56 113 ASP A O 1
ATOM 919 N N . SER A 1 114 ? 15.234 -6.547 -3.299 1.00 67.00 114 SER A N 1
ATOM 920 C CA . SER A 1 114 ? 14.015 -7.113 -2.720 1.00 67.00 114 SER A CA 1
ATOM 921 C C . SER A 1 114 ? 13.504 -6.268 -1.562 1.00 67.00 114 SER A C 1
ATOM 923 O O . SER A 1 114 ? 14.304 -5.737 -0.790 1.00 67.00 114 SER A O 1
ATOM 925 N N . ILE A 1 115 ? 12.183 -6.254 -1.333 1.00 67.00 115 ILE A N 1
ATOM 926 C CA . ILE A 1 115 ? 11.617 -5.711 -0.087 1.00 67.00 115 ILE A CA 1
ATOM 927 C C . ILE A 1 115 ? 12.186 -6.421 1.154 1.00 67.00 115 ILE A C 1
ATOM 929 O O . ILE A 1 115 ? 12.245 -5.834 2.229 1.00 67.00 115 ILE A O 1
ATOM 933 N N . ARG A 1 116 ? 12.617 -7.684 0.999 1.00 59.75 116 ARG A N 1
ATOM 934 C CA . ARG A 1 116 ? 13.247 -8.515 2.037 1.00 59.75 116 ARG A CA 1
ATOM 935 C C . ARG A 1 116 ? 14.744 -8.240 2.198 1.00 59.75 116 ARG A C 1
ATOM 937 O O . ARG A 1 116 ? 15.391 -8.930 2.983 1.00 59.75 116 ARG A O 1
ATOM 944 N N . SER A 1 117 ? 15.297 -7.291 1.440 1.00 53.53 117 SER A N 1
ATOM 945 C CA . SER A 1 117 ? 16.719 -6.964 1.470 1.00 53.53 117 SER A CA 1
ATOM 946 C C . SER A 1 117 ? 17.162 -6.572 2.878 1.00 53.53 117 SER A C 1
ATOM 948 O O . SER A 1 117 ? 16.467 -5.841 3.593 1.00 53.53 117 SER A O 1
ATOM 950 N N . LEU A 1 118 ? 18.365 -7.014 3.245 1.00 53.91 118 LEU A N 1
ATOM 951 C CA . LEU A 1 118 ? 19.016 -6.640 4.500 1.00 53.91 118 LEU A CA 1
ATOM 952 C C . LEU A 1 118 ? 19.251 -5.122 4.605 1.00 53.91 118 LEU A C 1
ATOM 954 O O . LEU A 1 118 ? 19.328 -4.591 5.711 1.00 53.91 118 LEU A O 1
ATOM 958 N N . HIS A 1 119 ? 19.273 -4.411 3.470 1.00 50.03 119 HIS A N 1
ATOM 959 C CA . HIS A 1 119 ? 19.317 -2.947 3.421 1.00 50.03 119 HIS A CA 1
ATOM 960 C C . HIS A 1 119 ? 18.017 -2.277 3.911 1.00 50.03 119 HIS A C 1
ATOM 962 O O . HIS A 1 119 ? 18.053 -1.135 4.362 1.00 50.03 119 HIS A O 1
ATOM 968 N N . ILE A 1 120 ? 16.869 -2.970 3.880 1.00 53.97 120 ILE A N 1
ATOM 969 C CA . ILE A 1 120 ? 15.596 -2.472 4.438 1.00 53.97 120 ILE A CA 1
ATOM 970 C C . ILE A 1 120 ? 15.485 -2.835 5.926 1.00 53.97 120 ILE A C 1
ATOM 972 O O . ILE A 1 120 ? 15.012 -2.032 6.745 1.00 53.97 120 ILE A O 1
ATOM 976 N N . SER A 1 121 ? 15.937 -4.034 6.303 1.00 47.25 121 SER A N 1
ATOM 977 C CA . SER A 1 121 ? 15.988 -4.479 7.695 1.00 47.25 121 SER A CA 1
ATOM 978 C C . SER A 1 121 ? 17.057 -5.547 7.919 1.00 47.25 121 SER A C 1
ATOM 980 O O . SER A 1 121 ? 17.071 -6.565 7.239 1.00 47.25 121 SER A O 1
ATOM 982 N N . LEU A 1 122 ? 17.896 -5.347 8.942 1.00 42.28 122 LEU A N 1
ATOM 983 C CA . LEU A 1 122 ? 18.913 -6.312 9.389 1.00 42.28 122 LEU A CA 1
ATOM 984 C C . LEU A 1 122 ? 18.308 -7.612 9.949 1.00 42.28 122 LEU A C 1
ATOM 986 O O . LEU A 1 122 ? 18.981 -8.635 10.037 1.00 42.28 122 LEU A O 1
ATOM 990 N N . VAL A 1 123 ? 17.029 -7.583 10.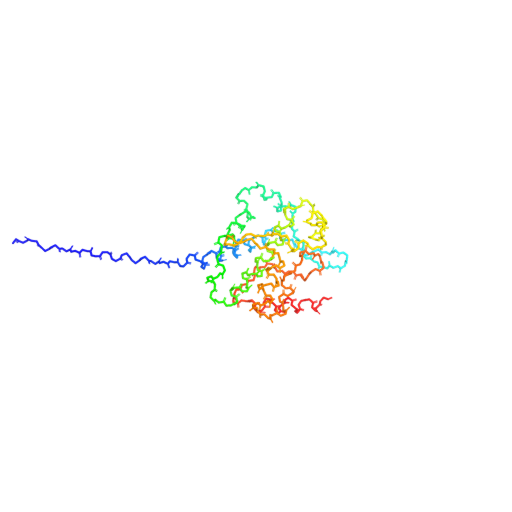324 1.00 44.75 123 VAL A N 1
ATOM 991 C CA . VAL A 1 123 ? 16.251 -8.772 10.669 1.00 44.75 123 VAL A CA 1
ATOM 992 C C . VAL A 1 123 ? 15.520 -9.188 9.396 1.00 44.75 123 VAL A C 1
ATOM 994 O O . VAL A 1 123 ? 14.935 -8.328 8.745 1.00 44.75 123 VAL A O 1
ATOM 997 N N . LYS A 1 124 ? 15.461 -10.490 9.072 1.00 48.81 124 LYS A N 1
ATOM 998 C CA . LYS A 1 124 ? 14.720 -11.082 7.924 1.00 48.81 124 LYS A CA 1
ATOM 999 C C . LYS A 1 124 ? 13.251 -10.613 7.751 1.00 48.81 124 LYS A C 1
ATOM 1001 O O . LYS A 1 124 ? 12.589 -11.035 6.807 1.00 48.81 124 LYS A O 1
ATOM 1006 N N . TYR A 1 125 ? 12.731 -9.765 8.646 1.00 55.06 125 TYR A N 1
ATOM 1007 C CA . TYR A 1 125 ? 11.364 -9.263 8.702 1.00 55.06 125 TYR A CA 1
ATOM 1008 C C . TYR A 1 125 ? 11.262 -7.717 8.712 1.00 55.06 125 TYR A C 1
ATOM 1010 O O . TYR A 1 125 ? 10.930 -7.130 9.750 1.00 55.06 125 TYR A O 1
ATOM 1018 N N . PRO A 1 126 ? 11.433 -7.038 7.561 1.00 60.81 126 PRO A N 1
ATOM 1019 C CA . PRO A 1 126 ? 11.187 -5.595 7.397 1.00 60.81 126 PRO A CA 1
ATOM 1020 C C . PRO A 1 126 ? 9.787 -5.138 7.832 1.00 60.81 126 PRO A C 1
ATOM 1022 O O . PRO A 1 126 ? 9.608 -3.993 8.247 1.00 60.81 126 PRO A O 1
ATOM 1025 N N . TRP A 1 127 ? 8.806 -6.045 7.833 1.00 60.66 127 TRP A N 1
ATOM 1026 C CA . TRP A 1 127 ? 7.417 -5.774 8.211 1.00 60.66 127 TRP A CA 1
ATOM 1027 C C . TRP A 1 127 ? 7.215 -5.288 9.650 1.00 60.66 127 TRP A C 1
ATOM 1029 O O . TRP A 1 127 ? 6.126 -4.816 9.962 1.00 60.66 127 TRP A O 1
ATOM 1039 N N . SER A 1 128 ? 8.214 -5.388 10.535 1.00 64.69 128 SER A N 1
ATOM 1040 C CA . SER A 1 128 ? 8.120 -4.870 11.911 1.00 64.69 128 SER A CA 1
ATOM 1041 C C . SER A 1 128 ? 8.576 -3.409 12.049 1.00 64.69 128 SER A C 1
ATOM 1043 O O . SER A 1 128 ? 8.259 -2.769 13.051 1.00 64.69 128 SER A O 1
ATOM 1045 N N . LYS A 1 129 ? 9.277 -2.853 11.051 1.00 76.50 129 LYS A N 1
ATOM 1046 C CA . LYS A 1 129 ? 9.705 -1.445 11.042 1.00 76.50 129 LYS A CA 1
ATOM 1047 C C . LYS A 1 129 ? 8.499 -0.544 10.764 1.00 76.50 129 LYS A C 1
ATOM 1049 O O . LYS A 1 129 ? 7.611 -0.908 9.994 1.00 76.50 129 LYS A O 1
ATOM 1054 N N . LYS A 1 130 ? 8.454 0.640 11.382 1.00 83.25 130 LYS A N 1
ATOM 1055 C CA . LYS A 1 130 ? 7.400 1.626 11.099 1.00 83.25 130 LYS A CA 1
ATOM 1056 C C . LYS A 1 130 ? 7.490 2.050 9.631 1.00 83.25 130 LYS A C 1
ATOM 1058 O O . LYS A 1 130 ? 8.492 2.615 9.200 1.00 83.25 130 LYS A O 1
ATOM 1063 N N . ALA A 1 131 ? 6.448 1.720 8.879 1.00 85.38 131 ALA A N 1
ATOM 1064 C CA . ALA A 1 131 ? 6.392 1.789 7.427 1.00 85.38 131 ALA A CA 1
ATOM 1065 C C . ALA A 1 131 ? 5.538 2.956 6.931 1.00 85.38 131 ALA A C 1
ATOM 1067 O O . ALA A 1 131 ? 5.763 3.428 5.821 1.00 85.38 131 ALA A O 1
ATOM 1068 N N . ILE A 1 132 ? 4.592 3.444 7.738 1.00 93.31 132 ILE A N 1
ATOM 1069 C CA . ILE A 1 132 ? 3.702 4.548 7.369 1.00 93.31 132 ILE A CA 1
ATOM 1070 C C . ILE A 1 132 ? 3.105 5.219 8.610 1.00 93.31 132 ILE A C 1
ATOM 1072 O O . ILE A 1 132 ? 3.001 4.588 9.662 1.00 93.31 132 ILE A O 1
ATOM 1076 N N . LYS A 1 133 ? 2.728 6.494 8.495 1.00 95.75 133 LYS A N 1
ATOM 1077 C CA . LYS A 1 133 ? 1.961 7.231 9.504 1.00 95.75 133 LYS A CA 1
ATOM 1078 C C . LYS A 1 133 ? 0.547 7.444 8.955 1.00 95.75 133 LYS A C 1
ATOM 1080 O O . LYS A 1 133 ? 0.404 7.803 7.798 1.00 95.75 133 LYS A O 1
ATOM 1085 N N . ILE A 1 134 ? -0.482 7.174 9.752 1.00 95.62 134 ILE A N 1
ATOM 1086 C CA . ILE A 1 134 ? -1.897 7.333 9.379 1.00 95.62 134 ILE A CA 1
ATOM 1087 C C . ILE A 1 134 ? -2.614 7.914 10.590 1.00 95.62 134 ILE A C 1
ATOM 1089 O O . ILE A 1 134 ? -2.531 7.337 11.677 1.00 95.62 134 ILE A O 1
ATOM 1093 N N . SER A 1 135 ? -3.267 9.070 10.437 1.00 92.25 135 SER A N 1
ATOM 1094 C CA . SER A 1 135 ? -3.968 9.763 11.527 1.00 92.25 135 SER A CA 1
ATOM 1095 C C . SER A 1 135 ? -3.126 9.851 12.812 1.00 92.25 135 SER A C 1
ATOM 1097 O O . SER A 1 135 ? -3.532 9.423 13.893 1.00 92.25 135 SER A O 1
ATOM 1099 N N . ASN A 1 136 ? -1.901 10.363 12.681 1.00 90.38 136 ASN A N 1
ATOM 1100 C CA . ASN A 1 136 ? -0.912 10.487 13.759 1.00 90.38 136 ASN A CA 1
ATOM 1101 C C . ASN A 1 136 ? -0.367 9.196 14.385 1.00 90.38 136 ASN A C 1
ATOM 1103 O O . ASN A 1 136 ? 0.526 9.274 15.227 1.00 90.38 136 ASN A O 1
ATOM 1107 N N . THR A 1 137 ? -0.788 8.025 13.917 1.00 94.44 137 THR A N 1
ATOM 1108 C CA . THR A 1 137 ? -0.280 6.742 14.405 1.00 94.44 137 THR A CA 1
ATOM 1109 C C . THR A 1 137 ? 0.693 6.135 13.403 1.00 94.44 137 THR A C 1
ATOM 1111 O O . THR A 1 137 ? 0.401 6.035 12.214 1.00 94.44 137 THR A O 1
ATOM 1114 N N . SER A 1 138 ? 1.868 5.720 13.875 1.00 95.50 138 SER A N 1
ATOM 1115 C CA . SER A 1 138 ? 2.851 5.018 13.045 1.00 95.50 138 SER A CA 1
ATOM 1116 C C . SER A 1 138 ? 2.571 3.518 13.036 1.00 95.50 138 SER A C 1
ATOM 1118 O O . SER A 1 138 ? 2.598 2.872 14.088 1.00 95.50 138 SER A O 1
ATOM 1120 N N . TYR A 1 139 ? 2.412 2.944 11.849 1.00 94.06 139 TYR A N 1
ATOM 1121 C CA . TYR A 1 139 ? 2.132 1.529 11.630 1.00 94.06 139 TYR A CA 1
ATOM 1122 C C . TYR A 1 139 ? 3.291 0.835 10.925 1.00 94.06 139 TYR A C 1
ATOM 1124 O O . TYR A 1 139 ? 3.957 1.408 10.061 1.00 94.06 139 TYR A O 1
ATOM 1132 N N . SER A 1 140 ? 3.544 -0.414 11.300 1.00 91.56 140 SER A N 1
ATOM 1133 C CA . SER A 1 140 ? 4.337 -1.340 10.497 1.00 91.56 140 SER A CA 1
ATOM 1134 C C . SER A 1 140 ? 3.425 -2.172 9.591 1.00 91.56 140 SER A C 1
ATOM 1136 O O . SER A 1 140 ? 2.233 -2.309 9.875 1.00 91.56 140 SER A O 1
ATOM 1138 N N . LEU A 1 141 ? 3.973 -2.767 8.527 1.00 89.12 141 LEU A N 1
ATOM 1139 C CA . LEU A 1 141 ? 3.197 -3.666 7.663 1.00 89.12 141 LEU A CA 1
ATOM 1140 C C . LEU A 1 141 ? 2.596 -4.834 8.461 1.00 89.12 141 LEU A C 1
ATOM 1142 O O . LEU A 1 141 ? 1.426 -5.157 8.293 1.00 89.12 141 LEU A O 1
ATOM 1146 N N . LYS A 1 142 ? 3.360 -5.406 9.404 1.00 88.38 142 LYS A N 1
ATOM 1147 C CA . LYS A 1 142 ? 2.895 -6.488 10.284 1.00 88.38 142 LYS A CA 1
ATOM 1148 C C . LYS A 1 142 ? 1.685 -6.067 11.117 1.00 88.38 142 LYS A C 1
ATOM 1150 O O . LYS A 1 142 ? 0.777 -6.872 11.287 1.00 88.38 142 LYS A O 1
ATOM 1155 N N . GLN A 1 143 ? 1.681 -4.841 11.644 1.00 92.69 143 GLN A N 1
ATOM 1156 C CA . GLN A 1 143 ? 0.551 -4.336 12.429 1.00 92.69 143 GLN A CA 1
ATOM 1157 C C . GLN A 1 143 ? -0.696 -4.170 11.558 1.00 92.69 143 GLN A C 1
ATOM 1159 O O . GLN A 1 143 ? -1.782 -4.566 11.969 1.00 92.69 143 GLN A O 1
ATOM 1164 N N . ILE A 1 144 ? -0.540 -3.636 10.342 1.00 94.06 144 ILE A N 1
ATOM 1165 C CA . ILE A 1 144 ? -1.658 -3.495 9.400 1.00 94.06 144 ILE A CA 1
ATOM 1166 C C . ILE A 1 144 ? -2.219 -4.870 9.019 1.00 94.06 144 ILE A C 1
ATOM 1168 O O . ILE A 1 144 ? -3.424 -5.078 9.082 1.00 94.06 144 ILE A O 1
ATOM 1172 N N . GLU A 1 145 ? -1.364 -5.832 8.681 1.00 90.38 145 GLU A N 1
ATOM 1173 C CA . GLU A 1 145 ? -1.792 -7.174 8.280 1.00 90.38 145 GLU A CA 1
ATOM 1174 C C . GLU A 1 145 ? -2.395 -7.978 9.435 1.00 90.38 145 GLU A C 1
ATOM 1176 O O . GLU A 1 145 ? -3.519 -8.460 9.334 1.00 90.38 145 GLU A O 1
ATOM 1181 N N . LYS A 1 146 ? -1.669 -8.142 10.544 1.00 89.31 146 LYS A N 1
ATOM 1182 C CA . LYS A 1 146 ? -2.084 -9.062 11.611 1.00 89.31 146 LYS A CA 1
ATOM 1183 C C . LYS A 1 146 ? -3.079 -8.437 12.572 1.00 89.31 146 LYS A C 1
ATOM 1185 O O . LYS A 1 146 ? -4.114 -9.036 12.854 1.00 89.31 146 LYS A O 1
ATOM 1190 N N . ASP A 1 147 ? -2.757 -7.253 13.080 1.00 92.62 147 ASP A N 1
ATOM 1191 C CA . ASP A 1 147 ? -3.488 -6.665 14.205 1.00 92.62 147 ASP A CA 1
ATOM 1192 C C . ASP A 1 147 ? -4.754 -5.935 13.747 1.00 92.62 147 ASP A C 1
ATOM 1194 O O . ASP A 1 147 ? -5.701 -5.816 14.525 1.00 92.62 147 ASP A O 1
ATOM 1198 N N . ILE A 1 148 ? -4.776 -5.478 12.490 1.00 94.94 148 ILE A N 1
ATOM 1199 C CA . ILE A 1 148 ? -5.917 -4.791 11.886 1.00 94.94 148 ILE A CA 1
ATOM 1200 C C . ILE A 1 148 ? -6.636 -5.718 10.905 1.00 94.94 148 ILE A C 1
ATOM 1202 O O . ILE A 1 148 ? -7.752 -6.143 11.178 1.00 94.94 148 ILE A O 1
ATOM 1206 N N . LEU A 1 149 ? -6.018 -6.074 9.778 1.00 94.69 149 LEU A N 1
ATOM 1207 C CA . LEU A 1 149 ? -6.717 -6.758 8.690 1.00 94.69 149 LEU A CA 1
ATOM 1208 C C . LEU A 1 149 ? -7.207 -8.166 9.080 1.00 94.69 149 LEU A C 1
ATOM 1210 O O . LEU A 1 149 ? -8.409 -8.434 9.070 1.00 94.69 149 LEU A O 1
ATOM 1214 N N . LEU A 1 150 ? -6.304 -9.070 9.460 1.00 91.62 150 LEU A N 1
ATOM 1215 C CA . LEU A 1 150 ? -6.674 -10.451 9.785 1.00 91.62 150 LEU A CA 1
ATOM 1216 C C . LEU A 1 150 ? -7.551 -10.526 11.041 1.00 91.62 150 LEU A C 1
ATOM 1218 O O . LEU A 1 150 ? -8.550 -11.244 11.049 1.00 91.62 150 LEU A O 1
ATOM 1222 N N . LYS A 1 151 ? -7.222 -9.746 12.079 1.00 93.94 151 LYS A N 1
ATOM 1223 C CA . LYS A 1 151 ? -7.970 -9.742 13.343 1.00 93.94 151 LYS A CA 1
ATOM 1224 C C . LYS A 1 151 ? -9.366 -9.122 13.228 1.00 93.94 151 LYS A C 1
ATOM 1226 O O . LYS A 1 151 ? -10.278 -9.607 13.888 1.00 93.94 151 LYS A O 1
ATOM 1231 N N . SER A 1 152 ? -9.545 -8.050 12.448 1.00 93.69 152 SER A N 1
ATOM 1232 C CA . SER A 1 152 ? -10.837 -7.348 12.362 1.00 93.69 152 SER A CA 1
ATOM 1233 C C . SER A 1 152 ? -11.796 -7.925 11.325 1.00 93.69 152 SER A C 1
ATOM 1235 O O . SER A 1 152 ? -12.999 -7.740 11.480 1.00 93.69 152 SER A O 1
ATOM 1237 N N . PHE A 1 153 ? -11.303 -8.597 10.278 1.00 94.56 153 PHE A N 1
ATOM 1238 C CA . PHE A 1 153 ? -12.161 -9.032 9.169 1.00 94.56 153 PHE A CA 1
ATOM 1239 C C . PHE A 1 153 ? -12.289 -10.547 9.015 1.00 94.56 153 PHE A C 1
ATOM 1241 O O . PHE A 1 153 ? -13.218 -10.984 8.343 1.00 94.56 153 PHE A O 1
ATOM 1248 N N . GLY A 1 154 ? -11.381 -11.347 9.590 1.00 90.50 154 GLY A N 1
ATOM 1249 C CA . GLY A 1 154 ? -11.454 -12.814 9.524 1.00 90.50 154 GLY A CA 1
ATOM 1250 C C . GLY A 1 154 ? -11.455 -13.390 8.102 1.00 90.50 154 GLY A C 1
ATOM 1251 O O . GLY A 1 154 ? -11.909 -14.510 7.894 1.00 90.50 154 GLY A O 1
ATOM 1252 N N . ASP A 1 155 ? -10.982 -12.625 7.116 1.00 93.00 155 ASP A N 1
ATOM 1253 C CA . ASP A 1 155 ? -11.043 -13.005 5.710 1.00 93.00 155 ASP A CA 1
ATOM 1254 C C . ASP A 1 155 ? -9.685 -13.557 5.238 1.00 93.00 155 ASP A C 1
ATOM 1256 O O . ASP A 1 155 ? -8.724 -12.788 5.131 1.00 93.00 155 ASP A O 1
ATOM 1260 N N . PRO A 1 156 ? -9.578 -14.858 4.910 1.00 89.12 156 PRO A N 1
ATOM 1261 C CA . PRO A 1 156 ? -8.317 -15.466 4.488 1.00 89.12 156 PRO A CA 1
ATOM 1262 C C . PRO A 1 156 ? -7.802 -14.923 3.147 1.00 89.12 156 PRO A C 1
ATOM 1264 O O . PRO A 1 15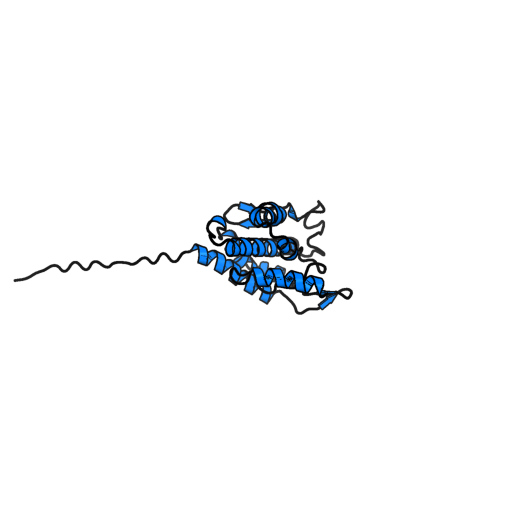6 ? -6.601 -14.982 2.883 1.00 89.12 156 PRO A O 1
ATOM 1267 N N . ARG A 1 157 ? -8.675 -14.336 2.315 1.00 90.5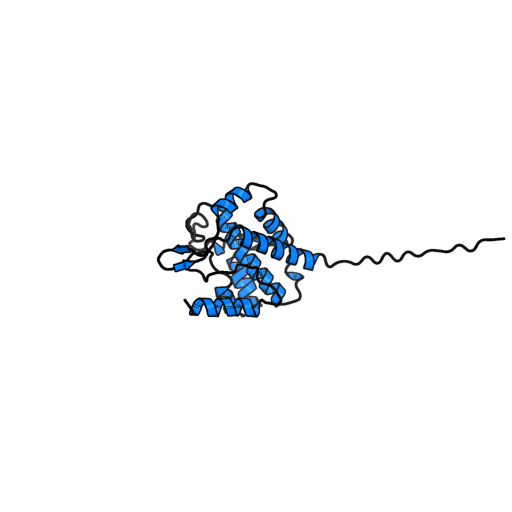6 157 ARG A N 1
ATOM 1268 C CA . ARG A 1 157 ? -8.309 -13.751 1.016 1.00 90.56 157 ARG A CA 1
ATOM 1269 C C . ARG A 1 157 ? -7.357 -12.559 1.171 1.00 90.56 157 ARG A C 1
ATOM 1271 O O . ARG A 1 157 ? -6.616 -12.235 0.248 1.00 90.56 157 ARG A O 1
ATOM 1278 N N . ILE A 1 158 ? -7.321 -11.949 2.361 1.00 89.00 158 ILE A N 1
ATOM 1279 C CA . ILE A 1 158 ? -6.414 -10.848 2.717 1.00 89.00 158 ILE A CA 1
ATOM 1280 C C . ILE A 1 158 ? -4.952 -11.220 2.463 1.00 89.00 158 ILE A C 1
ATOM 1282 O O . ILE A 1 158 ? -4.218 -10.387 1.948 1.00 89.00 158 ILE A O 1
ATOM 1286 N N . VAL A 1 159 ? -4.528 -12.455 2.753 1.00 82.88 159 VAL A N 1
ATOM 1287 C CA . VAL A 1 159 ? -3.122 -12.885 2.592 1.00 82.88 159 VAL A CA 1
ATOM 1288 C C . VAL A 1 159 ? -2.646 -12.763 1.137 1.00 82.88 159 VAL A C 1
ATOM 1290 O O . VAL A 1 159 ? -1.479 -12.471 0.889 1.00 82.88 159 VAL A O 1
ATOM 1293 N N . PHE A 1 160 ? -3.556 -12.924 0.173 1.00 80.12 160 PHE A N 1
ATOM 1294 C CA . PHE A 1 160 ? -3.264 -12.736 -1.249 1.00 80.12 160 PHE A CA 1
ATOM 1295 C C . PHE A 1 160 ? -3.243 -11.254 -1.639 1.00 80.12 160 PHE A C 1
ATOM 1297 O O . PHE A 1 160 ? -2.481 -10.861 -2.516 1.00 80.12 160 PHE A O 1
ATOM 1304 N N . ALA A 1 161 ? -4.046 -10.437 -0.957 1.00 85.56 161 ALA A N 1
ATOM 1305 C CA . ALA A 1 161 ? -4.195 -9.005 -1.188 1.00 85.56 161 ALA A CA 1
ATOM 1306 C C . ALA A 1 161 ? -3.079 -8.140 -0.582 1.00 85.56 161 ALA A C 1
ATOM 1308 O O . ALA A 1 161 ? -2.810 -7.052 -1.091 1.00 85.56 161 ALA A O 1
ATOM 1309 N N . VAL A 1 162 ? -2.439 -8.602 0.497 1.00 80.56 162 VAL A N 1
ATOM 1310 C CA . VAL A 1 162 ? -1.335 -7.906 1.177 1.00 80.56 162 VAL A CA 1
ATOM 1311 C C . VAL A 1 162 ? 0.009 -8.495 0.789 1.00 80.56 162 VAL A C 1
ATOM 1313 O O . VAL A 1 162 ? 0.731 -9.063 1.607 1.00 80.56 162 VAL A O 1
ATOM 1316 N N . SER A 1 163 ? 0.343 -8.415 -0.495 1.00 67.12 163 SER A N 1
ATOM 1317 C CA . SER A 1 163 ? 1.537 -9.089 -0.976 1.00 67.12 163 SER A CA 1
ATOM 1318 C C . SER A 1 163 ? 2.783 -8.217 -1.047 1.00 67.12 163 SER A C 1
ATOM 1320 O O . SER A 1 163 ? 2.784 -6.996 -1.158 1.00 67.12 163 SER A O 1
ATOM 1322 N N . CYS A 1 164 ? 3.885 -8.935 -0.953 1.00 59.34 164 CYS A N 1
ATOM 1323 C CA . CYS A 1 164 ? 5.252 -8.551 -0.666 1.00 59.34 164 CYS A CA 1
ATOM 1324 C C . CYS A 1 164 ? 5.971 -7.709 -1.732 1.00 59.34 164 CYS A C 1
ATOM 1326 O O . CYS A 1 164 ? 7.179 -7.530 -1.608 1.00 59.34 164 CYS A O 1
ATOM 1328 N N . ALA A 1 165 ? 5.292 -7.241 -2.782 1.00 52.97 165 ALA A N 1
ATOM 1329 C CA . ALA A 1 165 ? 5.931 -6.572 -3.921 1.00 52.97 165 ALA A CA 1
ATOM 1330 C C . ALA A 1 165 ? 7.151 -7.338 -4.498 1.00 52.97 165 ALA A C 1
ATOM 1332 O O . ALA A 1 165 ? 8.089 -6.731 -5.010 1.00 52.97 165 ALA A O 1
ATOM 1333 N N . ALA A 1 166 ? 7.177 -8.671 -4.375 1.00 54.81 166 ALA A N 1
ATOM 1334 C CA . ALA A 1 166 ? 8.182 -9.522 -5.007 1.00 54.81 166 ALA A CA 1
ATOM 1335 C C . ALA A 1 166 ? 7.603 -10.148 -6.281 1.00 54.81 166 ALA A C 1
ATOM 1337 O O . ALA A 1 166 ? 6.399 -10.364 -6.367 1.00 54.81 166 ALA A O 1
ATOM 1338 N N . VAL A 1 167 ? 8.481 -10.498 -7.224 1.00 51.81 167 VAL A N 1
ATOM 1339 C CA . VAL A 1 167 ? 8.138 -11.139 -8.511 1.00 51.81 167 VAL A CA 1
ATOM 1340 C C . VAL A 1 167 ? 7.299 -12.417 -8.344 1.00 51.81 167 VAL A C 1
ATOM 1342 O O . VAL A 1 167 ? 6.521 -12.761 -9.221 1.00 51.81 167 VAL A O 1
ATOM 1345 N N . SER A 1 168 ? 7.425 -13.120 -7.213 1.00 48.44 168 SER A N 1
ATOM 1346 C CA . SER A 1 168 ? 6.670 -14.348 -6.918 1.00 48.44 168 SER A CA 1
ATOM 1347 C C . SER A 1 168 ? 5.331 -14.131 -6.195 1.00 48.44 168 SER A C 1
ATOM 1349 O O . SER A 1 168 ? 4.668 -15.102 -5.832 1.00 48.44 168 SER A O 1
ATOM 1351 N N . CYS A 1 169 ? 4.950 -12.885 -5.914 1.00 56.78 169 CYS A N 1
ATOM 1352 C CA . CYS A 1 169 ? 3.701 -12.535 -5.236 1.00 56.78 169 CYS A CA 1
ATOM 1353 C C . CYS A 1 169 ? 2.548 -12.470 -6.282 1.00 56.78 169 CYS A C 1
ATOM 1355 O O . CYS A 1 169 ? 2.832 -12.225 -7.453 1.00 56.78 169 CYS A O 1
ATOM 1357 N N . PRO A 1 170 ? 1.265 -12.706 -5.914 1.00 51.91 170 PRO A N 1
ATOM 1358 C CA . PRO A 1 170 ? 0.156 -12.747 -6.870 1.00 51.91 170 PRO A CA 1
ATOM 1359 C C . PRO A 1 170 ? 0.101 -11.488 -7.733 1.00 51.91 170 PRO A C 1
ATOM 1361 O O . PRO A 1 170 ? 0.153 -10.367 -7.224 1.00 51.91 170 PRO A O 1
ATOM 1364 N N . ASP A 1 171 ? -0.003 -11.702 -9.038 1.00 56.28 171 ASP A N 1
ATOM 1365 C CA . ASP A 1 171 ? 0.103 -10.644 -10.028 1.00 56.28 171 ASP A CA 1
ATOM 1366 C C . ASP A 1 171 ? -1.135 -9.726 -10.010 1.00 56.28 171 ASP A C 1
ATOM 1368 O O . ASP A 1 171 ? -2.277 -10.174 -9.880 1.00 56.28 171 ASP A O 1
ATOM 1372 N N . ARG A 1 172 ? -0.876 -8.431 -10.216 1.00 63.06 172 ARG A N 1
ATOM 1373 C CA . ARG A 1 172 ? -1.828 -7.364 -10.557 1.00 63.06 172 ARG A CA 1
ATOM 1374 C C . ARG A 1 172 ? -2.920 -7.021 -9.531 1.00 63.06 172 ARG A C 1
ATOM 1376 O O . ARG A 1 172 ? -4.035 -7.539 -9.553 1.00 63.06 172 ARG A O 1
ATOM 1383 N N . ILE A 1 173 ? -2.673 -5.922 -8.823 1.00 62.25 173 ILE A N 1
ATOM 1384 C CA . ILE A 1 173 ? -3.720 -4.970 -8.440 1.00 62.25 173 ILE A CA 1
ATOM 1385 C C . ILE A 1 173 ? -3.394 -3.648 -9.143 1.00 62.25 173 ILE A C 1
ATOM 1387 O O . ILE A 1 173 ? -2.634 -2.824 -8.638 1.00 62.25 173 ILE A O 1
ATOM 1391 N N . ALA A 1 174 ? -3.898 -3.491 -10.369 1.00 70.94 174 ALA A N 1
ATOM 1392 C CA . ALA A 1 174 ? -3.677 -2.282 -11.174 1.00 70.94 174 ALA A CA 1
ATOM 1393 C C . ALA A 1 174 ? -4.477 -1.076 -10.653 1.00 70.94 174 ALA A C 1
ATOM 1395 O O . ALA A 1 174 ? -4.192 0.062 -11.012 1.00 70.94 174 ALA A O 1
ATOM 1396 N N . GLU A 1 175 ? -5.465 -1.336 -9.801 1.00 85.69 175 GLU A N 1
ATOM 1397 C CA . GLU A 1 175 ? -6.395 -0.351 -9.274 1.00 85.69 175 GLU A CA 1
ATOM 1398 C C . GLU A 1 175 ? -6.554 -0.563 -7.772 1.00 85.69 175 GLU A C 1
ATOM 1400 O O . GLU A 1 175 ? -6.642 -1.712 -7.345 1.00 85.69 175 GLU A O 1
ATOM 1405 N N . PRO A 1 176 ? -6.650 0.498 -6.962 1.00 92.00 176 PRO A N 1
ATOM 1406 C CA . PRO A 1 176 ? -6.882 0.363 -5.532 1.00 92.00 176 PRO A CA 1
ATOM 1407 C C . PRO A 1 176 ? -8.122 -0.485 -5.244 1.00 92.00 176 PRO A C 1
ATOM 1409 O O . PRO A 1 176 ? -9.093 -0.477 -6.008 1.00 92.00 176 PRO A O 1
ATOM 1412 N N . PHE A 1 177 ? -8.123 -1.177 -4.110 1.00 93.44 177 PHE A N 1
ATOM 1413 C CA . PHE A 1 177 ? -9.324 -1.830 -3.615 1.00 93.44 177 PHE A CA 1
ATOM 1414 C C . PHE A 1 177 ? -10.434 -0.800 -3.421 1.00 93.44 177 PHE A C 1
ATOM 1416 O O . PHE A 1 177 ? -10.220 0.207 -2.748 1.00 93.44 177 PHE A O 1
ATOM 1423 N N . GLN A 1 178 ? -11.603 -1.061 -4.002 1.00 93.38 178 GLN A N 1
ATOM 1424 C CA . GLN A 1 178 ? -12.770 -0.182 -3.937 1.00 93.38 178 GLN A CA 1
ATOM 1425 C C . GLN A 1 178 ? -13.832 -0.809 -3.040 1.00 93.38 178 GLN A C 1
ATOM 1427 O O . GLN A 1 178 ? -14.074 -2.012 -3.125 1.00 93.38 178 GLN A O 1
ATOM 1432 N N . THR A 1 179 ? -14.507 0.001 -2.223 1.00 93.75 179 THR A N 1
ATOM 1433 C CA . THR A 1 179 ? -15.573 -0.447 -1.306 1.00 93.75 179 THR A CA 1
ATOM 1434 C C . THR A 1 179 ? -16.583 -1.372 -1.989 1.00 93.75 179 THR A C 1
ATOM 1436 O O . THR A 1 179 ? -16.836 -2.480 -1.512 1.00 93.75 179 THR A O 1
ATOM 1439 N N . ASP A 1 180 ? -17.090 -0.951 -3.147 1.00 94.00 180 ASP A N 1
ATOM 1440 C CA . ASP A 1 180 ? -18.217 -1.600 -3.825 1.00 94.00 180 ASP A CA 1
ATOM 1441 C C . ASP A 1 180 ? -17.793 -2.840 -4.627 1.00 94.00 180 ASP A C 1
ATOM 1443 O O . ASP A 1 180 ? -18.618 -3.683 -4.971 1.00 94.00 180 ASP A O 1
ATOM 1447 N N . GLN A 1 181 ? -16.494 -2.980 -4.904 1.00 93.50 181 GLN A N 1
ATOM 1448 C CA . GLN A 1 181 ? -15.932 -4.072 -5.706 1.00 93.50 181 GLN A CA 1
ATOM 1449 C C . GLN A 1 181 ? -15.034 -5.007 -4.893 1.00 93.50 181 GLN A C 1
ATOM 1451 O O . GLN A 1 181 ? -14.535 -5.998 -5.428 1.00 93.50 181 GLN A O 1
ATOM 1456 N N . LEU A 1 182 ? -14.845 -4.735 -3.599 1.00 94.44 182 LEU A N 1
ATOM 1457 C CA . LEU A 1 182 ? -13.833 -5.383 -2.771 1.00 94.44 182 LEU A CA 1
ATOM 1458 C C . LEU A 1 182 ? -13.906 -6.912 -2.829 1.00 94.44 182 LEU A C 1
ATOM 1460 O O . LEU A 1 182 ? -12.892 -7.578 -3.017 1.00 94.44 182 LEU A O 1
ATOM 1464 N N . ASN A 1 183 ? -15.104 -7.483 -2.694 1.00 95.31 183 ASN A N 1
ATOM 1465 C CA . ASN A 1 183 ? -15.276 -8.935 -2.741 1.00 95.31 183 ASN A CA 1
ATOM 1466 C C . ASN A 1 183 ? -14.901 -9.513 -4.110 1.00 95.31 183 ASN A C 1
ATOM 1468 O O . ASN A 1 183 ? -14.173 -10.499 -4.177 1.00 95.31 183 ASN A O 1
ATOM 1472 N N . GLN A 1 184 ? -15.333 -8.865 -5.194 1.00 94.44 184 GLN A N 1
ATOM 1473 C CA . GLN A 1 184 ? -14.996 -9.283 -6.552 1.00 94.44 184 GLN A CA 1
ATOM 1474 C C . GLN A 1 184 ? -13.486 -9.212 -6.802 1.00 94.44 184 GLN A C 1
ATOM 1476 O O . GLN A 1 184 ? -12.932 -10.131 -7.409 1.00 94.44 184 GLN A O 1
ATOM 1481 N N . GLN A 1 185 ? -12.826 -8.152 -6.323 1.00 92.69 185 GLN A N 1
ATOM 1482 C CA . GLN A 1 185 ? -11.377 -7.986 -6.425 1.00 92.69 185 GLN A CA 1
ATOM 1483 C C . GLN A 1 185 ? -10.650 -9.104 -5.662 1.00 92.69 185 GLN A C 1
ATOM 1485 O O . GLN A 1 185 ? -9.826 -9.801 -6.251 1.00 92.69 185 GLN A O 1
ATOM 1490 N N . LEU A 1 186 ? -11.009 -9.347 -4.396 1.00 92.06 186 LEU A N 1
ATOM 1491 C CA . LEU A 1 186 ? -10.404 -10.398 -3.566 1.00 92.06 186 LEU A CA 1
ATOM 1492 C C . LEU A 1 186 ? -10.600 -11.805 -4.152 1.00 92.06 186 LEU A C 1
ATOM 1494 O O . LEU A 1 186 ? -9.653 -12.589 -4.208 1.00 92.06 186 LEU A O 1
ATOM 1498 N N . ASP A 1 187 ? -11.802 -12.123 -4.635 1.00 92.56 187 ASP A N 1
ATOM 1499 C CA . ASP A 1 187 ? -12.065 -13.414 -5.278 1.00 92.56 187 ASP A CA 1
ATOM 1500 C C . ASP A 1 187 ? -11.318 -13.554 -6.608 1.00 92.56 187 ASP A C 1
ATOM 1502 O O . ASP A 1 187 ? -10.865 -14.641 -6.972 1.00 92.56 187 ASP A O 1
ATOM 1506 N N . GLY A 1 188 ? -11.181 -12.450 -7.348 1.00 87.88 188 GLY A N 1
ATOM 1507 C CA . GLY A 1 188 ? -10.403 -12.386 -8.579 1.00 87.88 188 GLY A CA 1
ATOM 1508 C C . GLY A 1 188 ? -8.938 -12.739 -8.347 1.00 87.88 188 GLY A C 1
ATOM 1509 O O . GLY A 1 188 ? -8.395 -13.554 -9.091 1.00 87.88 188 GLY A O 1
ATOM 1510 N N . MET A 1 189 ? -8.329 -12.202 -7.286 1.00 83.44 189 MET A N 1
ATOM 1511 C CA . MET A 1 189 ? -6.936 -12.499 -6.933 1.00 83.44 189 MET A CA 1
ATOM 1512 C C . MET A 1 189 ? -6.707 -13.989 -6.687 1.00 83.44 189 MET A C 1
ATOM 1514 O O . MET A 1 189 ? -5.746 -14.559 -7.195 1.00 83.44 189 MET A O 1
ATOM 1518 N N . ILE A 1 190 ? -7.617 -14.641 -5.964 1.00 85.19 190 ILE A N 1
ATOM 1519 C CA . ILE A 1 190 ? -7.513 -16.075 -5.676 1.00 85.19 190 ILE A CA 1
ATOM 1520 C C . ILE A 1 190 ? -7.677 -16.904 -6.941 1.00 85.19 190 ILE A C 1
ATOM 1522 O O . ILE A 1 190 ? -6.875 -17.798 -7.204 1.00 85.19 190 ILE A O 1
ATOM 1526 N N . ARG A 1 191 ? -8.697 -16.599 -7.752 1.00 85.81 191 ARG A N 1
ATOM 1527 C CA . ARG A 1 191 ? -8.909 -17.306 -9.020 1.00 85.81 191 ARG A CA 1
ATOM 1528 C C . ARG A 1 191 ? -7.710 -17.173 -9.949 1.00 85.81 191 ARG A C 1
ATOM 1530 O O . ARG A 1 191 ? -7.377 -18.143 -10.614 1.00 85.81 191 ARG A O 1
ATOM 1537 N N . ASN A 1 192 ? -7.087 -15.999 -10.011 1.00 78.00 192 ASN A N 1
ATOM 1538 C CA . ASN A 1 192 ? -5.914 -15.782 -10.852 1.00 78.00 192 ASN A CA 1
ATOM 1539 C C . ASN A 1 192 ? -4.691 -16.530 -10.315 1.00 78.00 192 ASN A C 1
ATOM 1541 O O . ASN A 1 192 ? -3.971 -17.131 -11.101 1.00 78.00 192 ASN A O 1
ATOM 1545 N N . PHE A 1 193 ? -4.499 -16.559 -8.994 1.00 75.56 193 PHE A N 1
ATOM 1546 C CA . PHE A 1 193 ? -3.399 -17.297 -8.376 1.00 75.56 193 PHE A CA 1
ATOM 1547 C C . PHE A 1 193 ? -3.437 -18.798 -8.700 1.00 75.56 193 PHE A C 1
ATOM 1549 O O . PHE A 1 193 ? -2.399 -19.374 -8.983 1.00 75.56 193 PHE A O 1
ATOM 1556 N N . PHE A 1 194 ? -4.621 -19.419 -8.709 1.00 77.62 194 PHE A N 1
ATOM 1557 C CA . PHE A 1 194 ? -4.776 -20.850 -9.018 1.00 77.62 194 PHE A CA 1
ATOM 1558 C C . PHE A 1 194 ? -4.897 -21.182 -10.516 1.00 77.62 194 PHE A C 1
ATOM 1560 O O . PHE A 1 194 ? -5.035 -22.353 -10.866 1.00 77.62 194 PHE A O 1
ATOM 1567 N N . LYS A 1 195 ? -4.916 -20.177 -11.399 1.00 74.88 195 LYS A N 1
ATOM 1568 C CA . LYS A 1 195 ? -4.927 -20.373 -12.861 1.00 74.88 195 LYS A CA 1
ATOM 1569 C C . LYS A 1 195 ? -3.525 -20.436 -13.472 1.00 74.88 195 LYS A C 1
ATOM 1571 O O . LYS A 1 195 ? -3.410 -20.912 -14.600 1.00 74.88 195 LYS A O 1
ATOM 1576 N N . ASN A 1 196 ? -2.529 -19.920 -12.757 1.00 54.47 196 ASN A N 1
ATOM 1577 C CA . ASN A 1 196 ? -1.112 -19.970 -13.114 1.00 54.47 196 ASN A CA 1
ATOM 1578 C C . ASN A 1 196 ? -0.461 -21.222 -12.522 1.00 54.47 196 ASN A C 1
ATOM 1580 O O . ASN A 1 196 ? 0.513 -21.698 -13.139 1.00 54.47 196 ASN A O 1
#

pLDDT: mean 79.84, std 17.36, range [39.31, 97.38]

Sequence (196 aa):
MAEQMIIRIFFLFLIAVNSTYAASSDFDSLYGQLLATYWRPTVNINDINTTVFDYAQMKKDADNSQSLFKRTLSAIEQTNPSQLKDLNAKKAFWLNAYNFAAIRLVINHYPVDSIRSLHISLVKYPWSKKAIKISNTSYSLKQIEKDILLKSFGDPRIVFAVSCAAVSCPDRIAEPFQTDQLNQQLDGMIRNFFKN

Foldseek 3Di:
DDDDDDDDPPPPPPPPPPVQVVLLVQLQVLLLVQLLVFWDAFDQDPNFTAIAGNLVVQLVQVVDCPGSLNSSQVSQLEHDLVPDPQPLSSLLSLLSVLVSLLSQLPSVQPPDPFSQDVSSPVPSCNQCDQRGHGPNDTHGSCCSQPVPNCVPPVDPLSVLSNDRSDSPRQHDPSGGQDSVCNVVVSVVSVVSVVVD

Secondary structure (DSSP, 8-state):
------------------HHHHHHHHHHHHHHHHHHHHEEEEEEETTEEEEEE-HHHHHHHTTSTTSHHHHHHHHHHH--GGG--SHHHHHHHHHHHHHHHHHHHHHHH-S-S-TT-TTT-SSS-GGGSEEEEETTEEEEHHIIIIIIIIHHH--TTHHHHS--SSTTSPP---S---TTTHHHHHHHHHHHHTT-

Radius of gyration: 21.03 Å; chains: 1; bounding box: 65×78×33 Å